Protein 3BQ3 (pdb70)

Solvent-accessible surface area: 14308 Å² total

InterPro domains:
  IPR005176 Potentiating neddylation domain [PF03556] (145-263)
  IPR005176 Potentiating neddylation domain [PS51229] (70-266)
  IPR009060 UBA-like superfamily [SSF46934] (12-53)
  IPR014764 Defective-in-cullin neddylation protein [PTHR12281] (37-269)
  IPR042460 DCN1-like, PONY binding domain [G3DSA:1.10.238.200] (179-269)
  IPR054109 UBA-like domain [PF22566] (12-56)

Foldseek 3Di:
DLLVVLLVVLCQVPVDASVVSVVLCVVVVNDSVNSVVVVVVQVPDVHDDDPFDPLQLVLQVVLADSSFQALRSLQVLVVLLPDHCLDLLNLVVCVLLPDQERGDTRHSCSRRVSCVCVHRHSVVNVVSVVSVVCQLPPVVSVLVSLLSVQSHQADDPDQWHFPVVLLSVCVNSADCSGDQYDVVVNVLVNVLCVVVVPTTGGSLRSNVSVVCSQQVDLVSLQVPPDLPDPDDPVVSVSSVVSVVVD

B-factor: mean 34.15, std 11.73, range [15.72, 67.4]

Secondary structure (DSSP, 8-state):
-HHHHHHHHHHHHH---HHHHHHHHHTTTT-HHHHHHHHHHHH-------SS-HHHHHHHHHH-BTTB--HHHHHHHHHHHT--TT-HHHHHHHHHTT-S-TTSPPPHHHHHHHH-----SS---HHHHHHHHHHHH-HHHHHHHHHHHHHHH--TT-SEEEHHHHHHHHHHHTSTTSS---HHHHHHHHHHHHHHT--EEEHHHH--HHHHHH--SHHHHHHH--TTSS--HHHHHHHHHHHHT-

GO terms:
  GO:0045116 protein neddylation (P, IDA)
  GO:0031624 ubiquitin conjugating enzyme binding (F, IDA)
  GO:0032182 ubiquitin-like protein binding (F, IDA)
  GO:0045116 protein neddylation (P, IGI)
  GO:0097602 cullin family protein binding (F, IMP)
  GO:0030674 protein-macromolecule adaptor activity (F, IMP)
  GO:0045116 protein neddylation (P, IMP)
  GO:0005515 protein binding (F, IPI)

Sequence (246 aa):
SPEQEAIESFTSLTKCDPKVSRKYLQRNHWNINYALNDYYDKEIGVAHPPVYPKELTQVFEHYINNNLFDIDSLVKFIEELGYNLEDLATLCLAHLLGYKKLEEPLKREDFLSTWFQGCSTISDQECIKTLDVKLHEDLQYFTQIYNYAFNLILDPNRKDIDTDEGIQYWKLFFQPEYPVREPDLLEAWFRFLRDEGKTTISKDTWRLLLFFKRYPTIQKIISDYDETAAWPFIIDEFYECCLQDQQ

Nearest PDB structures (foldseek):
  3bq3-assembly1_A-2  TM=1.004E+00  e=1.407E-38  Saccharomyces cerevisiae
  5ufi-assembly3_C  TM=8.201E-01  e=2.811E-10  Homo sapiens
  6xop-assembly1_A  TM=8.217E-01  e=5.360E-09  Tequatrovirus T4
  6p5w-assembly1_A  TM=8.171E-01  e=3.891E-08  Tequatrovirus T4
  6xon-assembly1_A  TM=6.870E-01  e=5.360E-09  Tequatrovirus T4

Radius of gyration: 24.2 Å; Cα contacts (8 Å, |Δi|>4): 231; chains: 1; bounding box: 79×42×39 Å

Structure (mmCIF, N/CA/C/O backbone):
data_3BQ3
#
_entry.id   3BQ3
#
_cell.length_a   106.863
_cell.length_b   51.453
_cell.length_c   70.852
_cell.angle_alpha   90.00
_cell.angle_beta   129.82
_cell.angle_gamma   90.00
#
_symmetry.space_group_name_H-M   'C 1 2 1'
#
loop_
_entity.id
_entity.type
_entity.pdbx_description
1 polymer 'Defective in cullin neddylation protein 1'
2 non-polymer GLYCEROL
3 water water
#
loop_
_atom_site.group_PDB
_atom_site.id
_atom_site.type_symbol
_atom_site.label_atom_id
_atom_site.label_alt_id
_atom_site.label_comp_id
_atom_site.label_asym_id
_atom_site.label_entity_id
_atom_site.label_seq_id
_atom_site.pdbx_PDB_ins_code
_atom_site.Cartn_x
_atom_site.Cartn_y
_atom_site.Cartn_z
_atom_site.occupancy
_atom_site.B_iso_or_equiv
_atom_site.auth_seq_id
_atom_site.auth_comp_id
_atom_site.auth_asym_id
_atom_site.auth_atom_id
_atom_site.pdbx_PDB_model_num
ATOM 1 N N . SER A 1 13 ? 74.799 -29.720 18.813 1.00 40.84 12 SER A N 1
ATOM 2 C CA . SER A 1 13 ? 76.021 -29.340 17.992 1.00 39.77 12 SER A CA 1
ATOM 3 C C . SER A 1 13 ? 76.792 -28.193 18.683 1.00 38.00 12 SER A C 1
ATOM 4 O O . SER A 1 13 ? 76.194 -27.136 18.965 1.00 37.64 12 SER A O 1
ATOM 7 N N . PRO A 1 14 ? 78.095 -28.420 18.969 1.00 35.43 13 PRO A N 1
ATOM 8 C CA . PRO A 1 14 ? 78.966 -27.510 19.733 1.00 33.99 13 PRO A CA 1
ATOM 9 C C . PRO A 1 14 ? 79.045 -26.111 19.085 1.00 32.31 13 PRO A C 1
ATOM 10 O O . PRO A 1 14 ? 78.990 -25.113 19.782 1.00 29.22 13 PRO A O 1
ATOM 14 N N . GLU A 1 15 ? 79.150 -26.040 17.751 1.00 30.67 14 GLU A N 1
ATOM 15 C CA . GLU A 1 15 ? 79.205 -24.730 17.116 1.00 29.74 14 GLU A CA 1
ATOM 16 C C . GLU A 1 15 ? 77.886 -23.966 17.230 1.00 30.05 14 GLU A C 1
ATOM 17 O O . GLU A 1 15 ? 77.888 -22.766 17.436 1.00 29.73 14 GLU A O 1
ATOM 23 N N . GLN A 1 16 ? 76.760 -24.665 17.145 1.00 29.58 15 GLN A N 1
ATOM 24 C CA . GLN A 1 16 ? 75.440 -24.059 17.261 1.00 30.93 15 GLN A CA 1
ATOM 25 C C . GLN A 1 16 ? 75.232 -23.510 18.685 1.00 30.17 15 GLN A C 1
ATOM 26 O O . GLN A 1 16 ? 74.738 -22.379 18.883 1.00 28.94 15 GLN A O 1
ATOM 32 N N . GLU A 1 17 ? 75.641 -24.324 19.658 1.00 29.30 16 GLU A N 1
ATOM 33 C CA . GLU A 1 17 ? 75.616 -23.952 21.072 1.00 30.74 16 GLU A CA 1
ATOM 34 C C . GLU A 1 17 ? 76.436 -22.658 21.363 1.00 28.93 16 GLU A C 1
ATOM 35 O O . GLU A 1 17 ? 75.974 -21.765 22.100 1.00 29.57 16 GLU A O 1
ATOM 41 N N . ALA A 1 18 ? 77.620 -22.577 20.742 1.00 25.81 17 ALA A N 1
ATOM 42 C CA . ALA A 1 18 ? 78.500 -21.422 20.868 1.00 25.07 17 ALA A CA 1
ATOM 43 C C . ALA A 1 18 ? 77.875 -20.169 20.307 1.00 23.88 17 ALA A C 1
ATOM 44 O O . ALA A 1 18 ? 77.895 -19.106 20.946 1.00 23.41 17 ALA A O 1
ATOM 46 N N . ILE A 1 19 ? 77.264 -20.260 19.130 1.00 24.14 18 ILE A N 1
ATOM 47 C CA . ILE A 1 19 ? 76.542 -19.099 18.606 1.00 26.62 18 ILE A CA 1
ATOM 48 C C . ILE A 1 19 ? 75.454 -18.634 19.555 1.00 27.30 18 ILE A C 1
ATOM 49 O O . ILE A 1 19 ? 75.303 -17.427 19.794 1.00 27.84 18 ILE A O 1
ATOM 54 N N . GLU A 1 20 ? 74.659 -19.577 20.042 1.00 28.76 19 GLU A N 1
ATOM 55 C CA . GLU A 1 20 ? 73.532 -19.226 20.928 1.00 30.96 19 GLU A CA 1
ATOM 56 C C . GLU A 1 20 ? 73.989 -18.571 22.233 1.00 30.21 19 GLU A C 1
ATOM 57 O O . GLU A 1 20 ? 73.420 -17.575 22.649 1.00 30.72 19 GLU A O 1
ATOM 63 N N . SER A 1 21 ? 75.050 -19.096 22.832 1.00 29.81 20 SER A N 1
ATOM 64 C CA . SER A 1 21 ? 75.635 -18.505 24.037 1.00 29.61 20 SER A CA 1
ATOM 65 C C . SER A 1 21 ? 76.138 -17.131 23.783 1.00 28.76 20 SER A C 1
ATOM 66 O O . SER A 1 21 ? 75.911 -16.216 24.579 1.00 28.44 20 SER A O 1
ATOM 69 N N . PHE A 1 22 ? 76.849 -16.960 22.675 1.00 25.56 21 PHE A N 1
ATOM 70 C CA . PHE A 1 22 ? 77.435 -15.676 22.403 1.00 25.79 21 PHE A CA 1
ATOM 71 C C . PHE A 1 22 ? 76.320 -14.637 22.250 1.00 26.11 21 PHE A C 1
ATOM 72 O O . PHE A 1 22 ? 76.435 -13.547 22.754 1.00 26.16 21 PHE A O 1
ATOM 80 N N . THR A 1 23 ? 75.300 -14.986 21.482 1.00 27.16 22 THR A N 1
ATOM 81 C CA . THR A 1 23 ? 74.143 -14.147 21.240 1.00 29.06 22 THR A CA 1
ATOM 82 C C . THR A 1 23 ? 73.442 -13.755 22.548 1.00 30.32 22 THR A C 1
ATOM 83 O O . THR A 1 23 ? 73.057 -12.600 22.708 1.00 29.43 22 THR A O 1
ATOM 87 N N . SER A 1 24 ? 73.303 -14.702 23.466 1.00 31.68 23 SER A N 1
ATOM 88 C CA . SER A 1 24 ? 72.713 -14.433 24.818 1.00 33.58 23 SER A CA 1
ATOM 89 C C . SER A 1 24 ? 73.525 -13.500 25.690 1.00 33.70 23 SER A C 1
ATOM 90 O O . SER A 1 24 ? 72.988 -12.596 26.330 1.00 35.69 23 SER A O 1
ATOM 93 N N . LEU A 1 25 ? 74.822 -13.755 25.761 1.00 33.17 24 LEU A N 1
ATOM 94 C CA . LEU A 1 25 ? 75.691 -12.967 26.581 1.00 31.95 24 LEU A CA 1
ATOM 95 C C . LEU A 1 25 ? 75.808 -11.539 26.050 1.00 32.37 24 LEU A C 1
ATOM 96 O O . LEU A 1 25 ? 75.781 -10.599 26.836 1.00 31.97 24 LEU A O 1
ATOM 101 N N . THR A 1 26 ? 75.917 -11.343 24.740 1.00 30.29 25 THR A N 1
ATOM 102 C CA . THR A 1 26 ? 76.184 -9.990 24.239 1.00 31.20 25 THR A CA 1
ATOM 103 C C . THR A 1 26 ? 74.936 -9.208 23.791 1.00 32.24 25 THR A C 1
ATOM 104 O O . THR A 1 26 ? 75.004 -8.001 23.544 1.00 32.26 25 THR A O 1
ATOM 108 N N . LYS A 1 27 ? 73.836 -9.920 23.629 1.00 34.36 26 LYS A N 1
ATOM 109 C CA . LYS A 1 27 ? 72.650 -9.382 22.943 1.00 37.87 26 LYS A CA 1
ATOM 110 C C . LYS A 1 27 ? 72.926 -8.853 21.526 1.00 37.74 26 LYS A C 1
ATOM 111 O O . LYS A 1 27 ? 72.323 -7.864 21.084 1.00 39.78 26 LYS A O 1
ATOM 117 N N . CYS A 1 28 ? 73.818 -9.514 20.794 1.00 36.08 27 CYS A N 1
ATOM 118 C CA . CYS A 1 28 ? 74.163 -9.058 19.450 1.00 35.39 27 CYS A CA 1
ATOM 119 C C . CYS A 1 28 ? 73.321 -9.836 18.437 1.00 33.30 27 CYS A C 1
ATOM 120 O O . CYS A 1 28 ? 72.710 -10.847 18.775 1.00 35.44 27 CYS A O 1
ATOM 123 N N . ASP A 1 29 ? 73.321 -9.377 17.194 1.00 32.30 28 ASP A N 1
ATOM 124 C CA . ASP A 1 29 ? 72.689 -10.092 16.084 1.00 30.22 28 ASP A CA 1
ATOM 125 C C . ASP A 1 29 ? 73.435 -11.436 15.924 1.00 29.44 28 ASP A C 1
ATOM 126 O O . ASP A 1 29 ? 74.644 -11.479 16.064 1.00 28.15 28 ASP A O 1
ATOM 131 N N . PRO A 1 30 ? 72.717 -12.541 15.675 1.00 28.16 29 PRO A N 1
ATOM 132 C CA . PRO A 1 30 ? 73.331 -13.851 15.425 1.00 28.28 29 PRO A CA 1
ATOM 133 C C . PRO A 1 30 ? 74.364 -13.878 14.288 1.00 27.11 29 PRO A C 1
ATOM 134 O O . PRO A 1 30 ? 75.309 -14.689 14.323 1.00 25.78 29 PRO A O 1
ATOM 138 N N . LYS A 1 31 ? 74.207 -12.993 13.290 1.00 25.64 30 LYS A N 1
ATOM 139 C CA . LYS A 1 31 ? 75.184 -12.935 12.199 1.00 26.16 30 LYS A CA 1
ATOM 140 C C . LYS A 1 31 ? 76.455 -12.401 12.779 1.00 22.86 30 LYS A C 1
ATOM 141 O O . LYS A 1 31 ? 77.543 -12.879 12.457 1.00 23.43 30 LYS A O 1
ATOM 147 N N . VAL A 1 32 ? 76.340 -11.431 13.696 1.00 21.03 31 VAL A N 1
ATOM 148 C CA . VAL A 1 32 ? 77.522 -10.926 14.324 1.00 21.31 31 VAL A CA 1
ATOM 149 C C . VAL A 1 32 ? 78.143 -11.991 15.219 1.00 21.15 31 VAL A C 1
ATOM 150 O O . VAL A 1 32 ? 79.357 -12.063 15.319 1.00 21.98 31 VAL A O 1
ATOM 154 N N . SER A 1 33 ? 77.323 -12.780 15.933 1.00 21.77 32 SER A N 1
ATOM 155 C CA . SER A 1 33 ? 77.880 -13.920 16.696 1.00 20.42 32 SER A CA 1
ATOM 156 C C . SER A 1 33 ? 78.721 -14.872 15.838 1.00 18.96 32 SER A C 1
ATOM 157 O O . SER A 1 33 ? 79.829 -15.238 16.242 1.00 17.79 32 SER A O 1
ATOM 160 N N . ARG A 1 34 ? 78.235 -15.233 14.642 1.00 16.96 33 ARG A N 1
ATOM 161 C CA . ARG A 1 34 ? 79.024 -16.119 13.747 1.00 18.61 33 ARG A CA 1
ATOM 162 C C . ARG A 1 34 ? 80.301 -15.472 13.307 1.00 15.72 33 ARG A C 1
ATOM 163 O O . ARG A 1 34 ? 81.343 -16.142 13.238 1.00 16.01 33 ARG A O 1
ATOM 171 N N . LYS A 1 35 ? 80.284 -14.160 12.999 1.00 17.58 34 LYS A N 1
ATOM 172 C CA . LYS A 1 35 ? 81.532 -13.484 12.624 1.00 17.28 34 LYS A CA 1
ATOM 173 C C . LYS A 1 35 ? 82.578 -13.436 13.687 1.00 18.35 34 LYS A C 1
ATOM 174 O O . LYS A 1 35 ? 83.750 -13.684 13.426 1.00 19.09 34 LYS A O 1
ATOM 180 N N . TYR A 1 36 ? 82.196 -13.094 14.933 1.00 18.68 35 TYR A N 1
ATOM 181 C CA . TYR A 1 36 ? 83.211 -13.138 15.988 1.00 17.88 35 TYR A CA 1
ATOM 182 C C . TYR A 1 36 ? 83.734 -14.549 16.273 1.00 18.21 35 TYR A C 1
ATOM 183 O O . TYR A 1 36 ? 84.913 -14.724 16.582 1.00 18.01 35 TYR A O 1
ATOM 192 N N . LEU A 1 37 ? 82.873 -15.547 16.186 1.00 17.02 36 LEU A N 1
ATOM 193 C CA . LEU A 1 37 ? 83.327 -16.911 16.402 1.00 18.31 36 LEU A CA 1
ATOM 194 C C . LEU A 1 37 ? 84.260 -17.325 15.268 1.00 17.81 36 LEU A C 1
ATOM 195 O O . LEU A 1 37 ? 85.356 -17.885 15.506 1.00 17.92 36 LEU A O 1
ATOM 200 N N . GLN A 1 38 ? 83.894 -17.008 14.017 1.00 18.21 37 GLN A N 1
ATOM 201 C CA . GLN A 1 38 ? 84.786 -17.388 12.922 1.00 17.63 37 GLN A CA 1
ATOM 202 C C . GLN A 1 38 ? 86.193 -16.763 13.018 1.00 18.54 37 GLN A C 1
ATOM 203 O O . GLN A 1 38 ? 87.161 -17.407 12.675 1.00 17.01 37 GLN A O 1
ATOM 209 N N . ARG A 1 39 ? 86.278 -15.505 13.450 1.00 18.34 38 ARG A N 1
ATOM 210 C CA . ARG A 1 39 ? 87.529 -14.815 13.654 1.00 20.60 38 ARG A CA 1
ATOM 211 C C . ARG A 1 39 ? 88.381 -15.320 14.812 1.00 20.95 38 ARG A C 1
ATOM 212 O O . ARG A 1 39 ? 89.526 -14.882 14.972 1.00 23.02 38 ARG A O 1
ATOM 220 N N . ASN A 1 40 ? 87.850 -16.251 15.589 1.00 20.69 39 ASN A N 1
ATOM 221 C CA . ASN A 1 40 ? 88.503 -16.698 16.850 1.00 19.39 39 ASN A CA 1
ATOM 222 C C . ASN A 1 40 ? 88.432 -18.203 16.970 1.00 20.22 39 ASN A C 1
ATOM 223 O O . ASN A 1 40 ? 88.278 -18.742 18.054 1.00 20.13 39 ASN A O 1
ATOM 228 N N . HIS A 1 41 ? 88.508 -18.883 15.805 1.00 20.17 40 HIS A N 1
ATOM 229 C CA . HIS A 1 41 ? 88.461 -20.325 15.702 1.00 22.05 40 HIS A CA 1
ATOM 230 C C . HIS A 1 41 ? 87.375 -20.979 16.498 1.00 19.74 40 HIS A C 1
ATOM 231 O O . HIS A 1 41 ? 87.525 -22.104 16.970 1.00 20.33 40 HIS A O 1
ATOM 238 N N . TRP A 1 42 ? 86.217 -20.305 16.561 1.00 19.06 41 TRP A N 1
ATOM 239 C CA . TRP A 1 42 ? 84.988 -20.876 17.141 1.00 20.61 41 TRP A CA 1
ATOM 240 C C . TRP A 1 42 ? 85.118 -21.150 18.627 1.00 21.41 41 TRP A C 1
ATOM 241 O O . TRP A 1 42 ? 84.428 -22.004 19.164 1.00 22.07 41 TRP A O 1
ATOM 252 N N . ASN A 1 43 ? 86.002 -20.415 19.264 1.00 22.04 42 ASN A N 1
ATOM 253 C CA . ASN A 1 43 ? 86.231 -20.510 20.721 1.00 22.21 42 ASN A CA 1
ATOM 254 C C . ASN A 1 43 ? 85.550 -19.249 21.298 1.00 21.94 42 ASN A C 1
ATOM 255 O O . ASN A 1 43 ? 85.952 -18.098 20.999 1.00 19.36 42 ASN A O 1
ATOM 260 N N . ILE A 1 44 ? 84.491 -19.478 22.079 1.00 22.60 43 ILE A N 1
ATOM 261 C CA . ILE A 1 44 ? 83.651 -18.446 22.610 1.00 23.88 43 ILE A CA 1
ATOM 262 C C . ILE A 1 44 ? 84.420 -17.516 23.530 1.00 23.87 43 ILE A C 1
ATOM 263 O O . ILE A 1 44 ? 84.215 -16.294 23.515 1.00 22.43 43 ILE A O 1
ATOM 268 N N . ASN A 1 45 ? 85.381 -18.061 24.260 1.00 24.23 44 ASN A N 1
ATOM 269 C CA . ASN A 1 45 ? 86.229 -17.201 25.081 1.00 25.14 44 ASN A CA 1
ATOM 270 C C . ASN A 1 45 ? 86.983 -16.162 24.353 1.00 24.27 44 ASN A C 1
ATOM 271 O O . ASN A 1 45 ? 86.933 -15.005 24.705 1.00 24.50 44 ASN A O 1
ATOM 276 N N . TYR A 1 46 ? 87.743 -16.572 23.354 1.00 23.44 45 TYR A N 1
ATOM 277 C CA . TYR A 1 46 ? 88.407 -15.603 22.548 1.00 22.33 45 TYR A CA 1
ATOM 278 C C . TYR A 1 46 ? 87.433 -14.698 21.800 1.00 22.04 45 TYR A C 1
ATOM 279 O O . TYR A 1 46 ? 87.765 -13.549 21.604 1.00 23.87 45 TYR A O 1
ATOM 288 N N . ALA A 1 47 ? 86.310 -15.217 21.274 1.00 21.33 46 ALA A N 1
ATOM 289 C CA . ALA A 1 47 ? 85.285 -14.378 20.605 1.00 21.88 46 ALA A CA 1
ATOM 290 C C . ALA A 1 47 ? 84.743 -13.254 21.497 1.00 21.83 46 ALA A C 1
ATOM 291 O O . ALA A 1 47 ? 84.697 -12.080 21.117 1.00 21.04 46 ALA A O 1
ATOM 293 N N . LEU A 1 48 ? 84.316 -13.589 22.729 1.00 23.29 47 LEU A N 1
ATOM 294 C CA . LEU A 1 48 ? 83.912 -12.507 23.685 1.00 24.49 47 LEU A CA 1
ATOM 295 C C . LEU A 1 48 ? 84.992 -11.487 23.919 1.00 25.89 47 LEU A C 1
ATOM 296 O O . LEU A 1 48 ? 84.745 -10.278 23.934 1.00 26.01 47 LEU A O 1
ATOM 301 N N . ASN A 1 49 ? 86.208 -11.960 24.126 1.00 26.61 48 ASN A N 1
ATOM 302 C CA . ASN A 1 49 ? 87.303 -11.083 24.364 1.00 28.81 48 ASN A CA 1
ATOM 303 C C . ASN A 1 49 ? 87.537 -10.143 23.176 1.00 29.83 48 ASN A C 1
ATOM 304 O O . ASN A 1 49 ? 87.771 -8.968 23.381 1.00 30.46 48 ASN A O 1
ATOM 309 N N . ASP A 1 50 ? 87.553 -10.689 21.942 1.00 29.01 49 ASP A N 1
ATOM 310 C CA . ASP A 1 50 ? 87.633 -9.897 20.682 1.00 28.73 49 ASP A CA 1
ATOM 311 C C . ASP A 1 50 ? 86.516 -8.854 20.655 1.00 28.24 49 ASP A C 1
ATOM 312 O O . ASP A 1 50 ? 86.750 -7.692 20.357 1.00 27.65 49 ASP A O 1
ATOM 317 N N . TYR A 1 51 ? 85.292 -9.299 20.925 1.00 26.47 50 TYR A N 1
ATOM 318 C CA . TYR A 1 51 ? 84.116 -8.468 20.814 1.00 28.35 50 TYR A CA 1
ATOM 319 C C . TYR A 1 51 ? 84.138 -7.265 21.784 1.00 29.03 50 TYR A C 1
ATOM 320 O O . TYR A 1 51 ? 83.807 -6.136 21.414 1.00 26.98 50 TYR A O 1
ATOM 329 N N . TYR A 1 52 ? 84.557 -7.506 23.018 1.00 30.89 51 TYR A N 1
ATOM 330 C CA . TYR A 1 52 ? 84.602 -6.441 24.061 1.00 33.37 51 TYR A CA 1
ATOM 331 C C . TYR A 1 52 ? 85.711 -5.456 23.928 1.00 36.97 51 TYR A C 1
ATOM 332 O O . TYR A 1 52 ? 85.522 -4.256 24.127 1.00 36.71 51 TYR A O 1
ATOM 341 N N . ASP A 1 53 ? 86.886 -5.973 23.657 1.00 41.12 52 ASP A N 1
ATOM 342 C CA . ASP A 1 53 ? 87.956 -5.176 23.168 1.00 46.52 52 ASP A CA 1
ATOM 343 C C . ASP A 1 53 ? 87.444 -4.172 22.135 1.00 49.19 52 ASP A C 1
ATOM 344 O O . ASP A 1 53 ? 87.817 -2.996 22.187 1.00 50.22 52 ASP A O 1
ATOM 349 N N . LYS A 1 54 ? 86.597 -4.628 21.200 1.00 51.82 53 LYS A N 1
ATOM 350 C CA . LYS A 1 54 ? 86.025 -3.760 20.143 1.00 53.49 53 LYS A CA 1
ATOM 351 C C . LYS A 1 54 ? 85.026 -2.719 20.672 1.00 54.71 53 LYS A C 1
ATOM 352 O O . LYS A 1 54 ? 85.080 -1.548 20.259 1.00 54.22 53 LYS A O 1
ATOM 358 N N . GLU A 1 55 ? 84.130 -3.139 21.578 1.00 55.96 54 GLU A N 1
ATOM 359 C CA . GLU A 1 55 ? 83.137 -2.238 22.204 1.00 57.97 54 GLU A CA 1
ATOM 360 C C . GLU A 1 55 ? 83.743 -1.040 22.919 1.00 58.93 54 GLU A C 1
ATOM 361 O O . GLU A 1 55 ? 83.251 0.075 22.747 1.00 58.77 54 GLU A O 1
ATOM 367 N N . ILE A 1 56 ? 84.788 -1.284 23.720 1.00 60.30 55 ILE A N 1
ATOM 368 C CA . ILE A 1 56 ? 85.546 -0.222 24.403 1.00 61.72 55 ILE A CA 1
ATOM 369 C C . ILE A 1 56 ? 86.177 0.755 23.388 1.00 62.36 55 ILE A C 1
ATOM 370 O O . ILE A 1 56 ? 86.985 0.369 22.520 1.00 62.35 55 ILE A O 1
ATOM 375 N N . GLY A 1 57 ? 85.787 2.024 23.534 1.00 63.08 56 GLY A N 1
ATOM 376 C CA . GLY A 1 57 ? 85.897 3.044 22.490 1.00 63.49 56 GLY A CA 1
ATOM 377 C C . GLY A 1 57 ? 84.535 3.703 22.285 1.00 63.77 56 GLY A C 1
ATOM 378 O O . GLY A 1 57 ? 83.617 3.558 23.109 1.00 63.77 56 GLY A O 1
ATOM 379 N N . VAL A 1 66 ? 91.582 1.929 17.968 1.00 64.81 65 VAL A N 1
ATOM 380 C CA . VAL A 1 66 ? 91.440 1.909 16.502 1.00 64.51 65 VAL A CA 1
ATOM 381 C C . VAL A 1 66 ? 90.277 0.999 16.038 1.00 63.83 65 VAL A C 1
ATOM 382 O O . VAL A 1 66 ? 90.383 0.269 15.031 1.00 64.43 65 VAL A O 1
ATOM 386 N N . ALA A 1 67 ? 89.158 1.066 16.771 1.00 62.15 66 ALA A N 1
ATOM 387 C CA . ALA A 1 67 ? 87.906 0.437 16.330 1.00 59.88 66 ALA A CA 1
ATOM 388 C C . ALA A 1 67 ? 87.230 1.298 15.243 1.00 57.69 66 ALA A C 1
ATOM 389 O O . ALA A 1 67 ? 87.832 2.249 14.708 1.00 57.71 66 ALA A O 1
ATOM 391 N N . HIS A 1 68 ? 85.982 0.961 14.929 1.00 54.60 67 HIS A N 1
ATOM 392 C CA . HIS A 1 68 ? 85.231 1.654 13.886 1.00 50.79 67 HIS A CA 1
ATOM 393 C C . HIS A 1 68 ? 83.951 2.183 14.470 1.00 47.58 67 HIS A C 1
ATOM 394 O O . HIS A 1 68 ? 83.484 1.665 15.489 1.00 47.27 67 HIS A O 1
ATOM 401 N N . PRO A 1 69 ? 83.374 3.226 13.846 1.00 44.26 68 PRO A N 1
ATOM 402 C CA . PRO A 1 69 ? 82.092 3.686 14.353 1.00 41.45 68 PRO A CA 1
ATOM 403 C C . PRO A 1 69 ? 81.100 2.508 14.268 1.00 38.66 68 PRO A C 1
ATOM 404 O O . PRO A 1 69 ? 81.273 1.618 13.393 1.00 37.29 68 PRO A O 1
ATOM 408 N N . PRO A 1 70 ? 80.132 2.446 15.212 1.00 36.77 69 PRO A N 1
ATOM 409 C CA . PRO A 1 70 ? 79.144 1.364 15.073 1.00 34.85 69 PRO A CA 1
ATOM 410 C C . PRO A 1 70 ? 78.306 1.633 13.822 1.00 32.78 69 PRO A C 1
ATOM 411 O O . PRO A 1 70 ? 78.195 2.802 13.402 1.00 31.28 69 PRO A O 1
ATOM 415 N N . VAL A 1 71 ? 77.679 0.588 13.274 1.00 29.68 70 VAL A N 1
ATOM 416 C CA . VAL A 1 71 ? 76.821 0.801 12.140 1.00 28.34 70 VAL A CA 1
ATOM 417 C C . VAL A 1 71 ? 75.721 1.782 12.545 1.00 27.55 70 VAL A C 1
ATOM 418 O O . VAL A 1 71 ? 75.436 2.775 11.849 1.00 26.32 70 VAL A O 1
ATOM 422 N N . TYR A 1 72 ? 75.118 1.499 13.701 1.00 28.65 71 TYR A N 1
ATOM 423 C CA . TYR A 1 72 ? 73.953 2.223 14.174 1.00 28.69 71 TYR A CA 1
ATOM 424 C C . TYR A 1 72 ? 74.343 3.022 15.404 1.00 30.95 71 TYR A C 1
ATOM 425 O O . TYR A 1 72 ? 75.083 2.514 16.252 1.00 28.23 71 TYR A O 1
ATOM 434 N N . PRO A 1 73 ? 73.819 4.246 15.525 1.00 32.05 72 PRO A N 1
ATOM 435 C CA . PRO A 1 73 ? 74.047 5.049 16.721 1.00 34.21 72 PRO A CA 1
ATOM 436 C C . PRO A 1 73 ? 73.711 4.243 17.994 1.00 36.22 72 PRO A C 1
ATOM 437 O O . PRO A 1 73 ? 72.773 3.434 18.011 1.00 35.75 72 PRO A O 1
ATOM 441 N N . LYS A 1 74 ? 74.459 4.492 19.060 1.00 37.72 73 LYS A N 1
ATOM 442 C CA . LYS A 1 74 ? 74.233 3.817 20.344 1.00 38.75 73 LYS A CA 1
ATOM 443 C C . LYS A 1 74 ? 72.831 4.038 20.912 1.00 37.76 73 LYS A C 1
ATOM 444 O O . LYS A 1 74 ? 72.265 3.139 21.511 1.00 37.60 73 LYS A O 1
ATOM 450 N N . GLU A 1 75 ? 72.292 5.230 20.717 1.00 37.27 74 GLU A N 1
ATOM 451 C CA . GLU A 1 75 ? 70.928 5.560 21.173 1.00 38.21 74 GLU A CA 1
ATOM 452 C C . GLU A 1 75 ? 69.904 4.589 20.615 1.00 37.01 74 GLU A C 1
ATOM 453 O O . GLU A 1 75 ? 69.127 4.034 21.364 1.00 37.26 74 GLU A O 1
ATOM 459 N N . LEU A 1 76 ? 69.959 4.342 19.301 1.00 35.37 75 LEU A N 1
ATOM 460 C CA . LEU A 1 76 ? 69.098 3.394 18.643 1.00 32.68 75 LEU A CA 1
ATOM 461 C C . LEU A 1 76 ? 69.236 1.949 19.101 1.00 33.47 75 LEU A C 1
ATOM 462 O O . LEU A 1 76 ? 68.215 1.310 19.347 1.00 31.71 75 LEU A O 1
ATOM 467 N N . THR A 1 77 ? 70.447 1.385 19.207 1.00 34.10 76 THR A N 1
ATOM 468 C CA . THR A 1 77 ? 70.491 -0.025 19.626 1.00 34.97 76 THR A CA 1
ATOM 469 C C . THR A 1 77 ? 70.018 -0.180 21.060 1.00 36.30 76 THR A C 1
ATOM 470 O O . THR A 1 77 ? 69.500 -1.225 21.430 1.00 35.93 76 THR A O 1
ATOM 474 N N . GLN A 1 78 ? 70.172 0.879 21.843 1.00 37.79 77 GLN A N 1
ATOM 475 C CA . GLN A 1 78 ? 69.710 0.880 23.210 1.00 40.63 77 GLN A CA 1
ATOM 476 C C . GLN A 1 78 ? 68.197 0.788 23.299 1.00 41.11 77 GLN A C 1
ATOM 477 O O . GLN A 1 78 ? 67.666 0.103 24.190 1.00 41.89 77 GLN A O 1
ATOM 483 N N . VAL A 1 79 ? 67.500 1.467 22.388 1.00 40.36 78 VAL A N 1
ATOM 484 C CA . VAL A 1 79 ? 66.034 1.391 22.395 1.00 39.30 78 VAL A CA 1
ATOM 485 C C . VAL A 1 79 ? 65.622 -0.051 22.208 1.00 39.33 78 VAL A C 1
ATOM 486 O O . VAL A 1 79 ? 64.814 -0.575 22.990 1.00 39.36 78 VAL A O 1
ATOM 490 N N . PHE A 1 80 ? 66.189 -0.703 21.189 1.00 39.37 79 PHE A N 1
ATOM 491 C CA . PHE A 1 80 ? 65.770 -2.045 20.810 1.00 41.28 79 PHE A CA 1
ATOM 492 C C . PHE A 1 80 ? 65.958 -2.980 21.999 1.00 42.56 79 PHE A C 1
ATOM 493 O O . PHE A 1 80 ? 65.021 -3.670 22.437 1.00 42.99 79 PHE A O 1
ATOM 501 N N . GLU A 1 81 ? 67.182 -2.979 22.513 1.00 44.08 80 GLU A N 1
ATOM 502 C CA . GLU A 1 81 ? 67.591 -3.830 23.618 1.00 45.79 80 GLU A CA 1
ATOM 503 C C . GLU A 1 81 ? 66.758 -3.580 24.889 1.00 46.16 80 GLU A C 1
ATOM 504 O O . GLU A 1 81 ? 66.477 -4.522 25.635 1.00 46.88 80 GLU A O 1
ATOM 510 N N . HIS A 1 82 ? 66.346 -2.331 25.117 1.00 46.77 81 HIS A N 1
ATOM 511 C CA . HIS A 1 82 ? 65.463 -2.003 26.253 1.00 47.80 81 HIS A CA 1
ATOM 512 C C . HIS A 1 82 ? 64.133 -2.777 26.251 1.00 48.14 81 HIS A C 1
ATOM 513 O O . HIS A 1 82 ? 63.629 -3.104 27.321 1.00 48.31 81 HIS A O 1
ATOM 520 N N . TYR A 1 83 ? 63.604 -3.104 25.058 1.00 48.11 82 TYR A N 1
ATOM 521 C CA . TYR A 1 83 ? 62.250 -3.705 24.903 1.00 47.77 82 TYR A CA 1
ATOM 522 C C . TYR A 1 83 ? 62.278 -5.182 24.593 1.00 48.20 82 TYR A C 1
ATOM 523 O O . TYR A 1 83 ? 61.264 -5.843 24.658 1.00 47.78 82 TYR A O 1
ATOM 532 N N . ILE A 1 84 ? 63.443 -5.694 24.248 1.00 49.58 83 ILE A N 1
ATOM 533 C CA . ILE A 1 84 ? 63.599 -7.099 23.934 1.00 52.10 83 ILE A CA 1
ATOM 534 C C . ILE A 1 84 ? 63.231 -7.997 25.147 1.00 53.50 83 ILE A C 1
ATOM 535 O O . ILE A 1 84 ? 63.528 -7.670 26.302 1.00 53.64 83 ILE A O 1
ATOM 540 N N . ASN A 1 85 ? 62.524 -9.089 24.883 1.00 55.27 84 ASN A N 1
ATOM 541 C CA . ASN A 1 85 ? 62.181 -10.038 25.932 1.00 57.33 84 ASN A CA 1
ATOM 542 C C . ASN A 1 85 ? 62.815 -11.383 25.637 1.00 58.14 84 ASN A C 1
ATOM 543 O O . ASN A 1 85 ? 62.402 -12.066 24.676 1.00 58.86 84 ASN A O 1
ATOM 548 N N . ASN A 1 86 ? 63.802 -11.764 26.459 1.00 59.01 85 ASN A N 1
ATOM 549 C CA . ASN A 1 86 ? 64.436 -13.085 26.353 1.00 59.28 85 ASN A CA 1
ATOM 550 C C . ASN A 1 86 ? 65.125 -13.258 24.989 1.00 58.96 85 ASN A C 1
ATOM 551 O O . ASN A 1 86 ? 64.997 -14.317 24.353 1.00 58.83 85 ASN A O 1
ATOM 556 N N . ASN A 1 87 ? 65.834 -12.225 24.518 1.00 58.46 86 ASN A N 1
ATOM 557 C CA . ASN A 1 87 ? 66.480 -12.313 23.197 1.00 58.51 86 ASN A CA 1
ATOM 558 C C . ASN A 1 87 ? 65.539 -12.030 22.000 1.00 58.09 86 ASN A C 1
ATOM 559 O O . ASN A 1 87 ? 65.972 -12.081 20.827 1.00 58.60 86 ASN A O 1
ATOM 564 N N . LEU A 1 88 ? 64.260 -11.752 22.279 1.00 56.91 87 LEU A N 1
ATOM 565 C CA . LEU A 1 88 ? 63.242 -11.600 21.215 1.00 55.41 87 LEU A CA 1
ATOM 566 C C . LEU A 1 88 ? 62.547 -10.256 21.262 1.00 54.09 87 LEU A C 1
ATOM 567 O O . LEU A 1 88 ? 62.158 -9.811 22.332 1.00 53.89 87 LEU A O 1
ATOM 572 N N . PHE A 1 89 ? 62.377 -9.616 20.112 1.00 52.61 88 PHE A N 1
ATOM 573 C CA . PHE A 1 89 ? 61.492 -8.458 20.056 1.00 51.01 88 PHE A CA 1
ATOM 574 C C . PHE A 1 89 ? 60.121 -9.000 19.618 1.00 50.32 88 PHE A C 1
ATOM 575 O O . PHE A 1 89 ? 59.801 -9.084 18.422 1.00 49.71 88 PHE A O 1
ATOM 5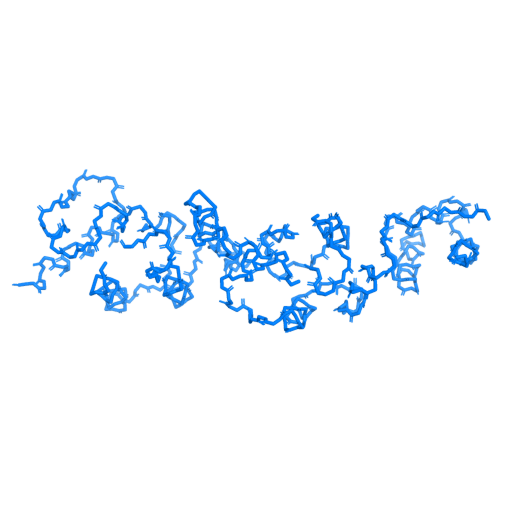83 N N . ASP A 1 90 ? 59.338 -9.388 20.620 1.00 49.40 89 ASP A N 1
ATOM 584 C CA . ASP A 1 90 ? 58.107 -10.147 20.413 1.00 49.21 89 ASP A CA 1
ATOM 585 C C . ASP A 1 90 ? 56.899 -9.260 20.721 1.00 48.48 89 ASP A C 1
ATOM 586 O O . ASP A 1 90 ? 57.066 -8.102 21.145 1.00 48.03 89 ASP A O 1
ATOM 591 N N . ILE A 1 91 ? 55.692 -9.794 20.545 1.00 47.90 90 ILE A N 1
ATOM 592 C CA . ILE A 1 91 ? 54.492 -8.956 20.648 1.00 47.62 90 ILE A CA 1
ATOM 593 C C . ILE A 1 91 ? 54.476 -8.070 21.909 1.00 47.02 90 ILE A C 1
ATOM 594 O O . ILE A 1 91 ? 54.034 -6.914 21.856 1.00 46.13 90 ILE A O 1
ATOM 599 N N . ASP A 1 92 ? 55.024 -8.597 23.015 1.00 47.39 91 ASP A N 1
ATOM 600 C CA . ASP A 1 92 ? 55.141 -7.868 24.301 1.00 47.74 91 ASP A CA 1
ATOM 601 C C . ASP A 1 92 ? 56.108 -6.690 24.241 1.00 46.37 91 ASP A C 1
ATOM 602 O O . ASP A 1 92 ? 55.818 -5.618 24.808 1.00 46.25 91 ASP A O 1
ATOM 607 N N . SER A 1 93 ? 57.252 -6.885 23.573 1.00 45.24 92 SER A N 1
ATOM 608 C CA . SER A 1 93 ? 58.162 -5.778 23.302 1.00 43.44 92 SER A CA 1
ATOM 609 C C . SER A 1 93 ? 57.369 -4.751 22.556 1.00 42.37 92 SER A C 1
ATOM 610 O O . SER A 1 93 ? 57.377 -3.586 22.914 1.00 42.41 92 SER A O 1
ATOM 613 N N . LEU A 1 94 ? 56.646 -5.183 21.527 1.00 42.07 93 LEU A N 1
ATOM 614 C CA . LEU A 1 94 ? 56.008 -4.191 20.632 1.00 41.10 93 LEU A CA 1
ATOM 615 C C . LEU A 1 94 ? 54.980 -3.350 21.379 1.00 40.53 93 LEU A C 1
ATOM 616 O O . LEU A 1 94 ? 54.955 -2.111 21.238 1.00 40.16 93 LEU A O 1
ATOM 621 N N . VAL A 1 95 ? 54.169 -4.018 22.213 1.00 40.22 94 VAL A N 1
ATOM 622 C CA . VAL A 1 95 ? 53.124 -3.329 22.970 1.00 40.50 94 VAL A CA 1
ATOM 623 C C . VAL A 1 95 ? 53.766 -2.337 23.911 1.00 40.23 94 VAL A C 1
ATOM 624 O O . VAL A 1 95 ? 53.298 -1.190 24.035 1.00 39.08 94 VAL A O 1
ATOM 628 N N . LYS A 1 96 ? 54.868 -2.773 24.542 1.00 40.06 95 LYS A N 1
ATOM 629 C CA . LYS A 1 96 ? 55.639 -1.904 25.415 1.00 40.95 95 LYS A CA 1
ATOM 630 C C . LYS A 1 96 ? 56.206 -0.693 24.657 1.00 39.92 95 LYS A C 1
ATOM 631 O O . LYS A 1 96 ? 56.228 0.426 25.159 1.00 39.61 95 LYS A O 1
ATOM 637 N N . PHE A 1 97 ? 56.659 -0.950 23.441 1.00 38.96 96 PHE A N 1
ATOM 638 C CA . PHE A 1 97 ? 57.313 0.046 22.604 1.00 38.67 96 PHE A CA 1
ATOM 639 C C . PHE A 1 97 ? 56.293 1.116 22.208 1.00 39.13 96 PHE A C 1
ATOM 640 O O . PHE A 1 97 ? 56.515 2.330 22.415 1.00 37.91 96 PHE A O 1
ATOM 648 N N . ILE A 1 98 ? 55.171 0.662 21.659 1.00 40.39 97 ILE A N 1
ATOM 649 C CA . ILE A 1 98 ? 54.143 1.584 21.167 1.00 42.91 97 ILE A CA 1
ATOM 650 C C . ILE A 1 98 ? 53.569 2.391 22.316 1.00 43.56 97 ILE A C 1
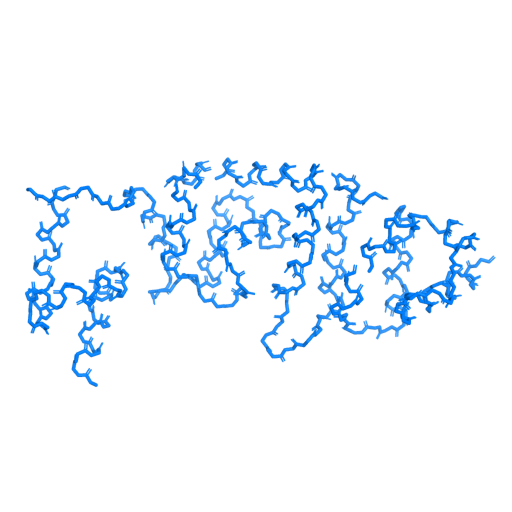ATOM 651 O O . ILE A 1 98 ? 53.322 3.590 22.171 1.00 43.34 97 ILE A O 1
ATOM 656 N N . GLU A 1 99 ? 53.405 1.718 23.463 1.00 44.97 98 GLU A N 1
ATOM 657 C CA . GLU A 1 99 ? 53.146 2.368 24.743 1.00 46.53 98 GLU A CA 1
ATOM 658 C C . GLU A 1 99 ? 54.024 3.617 24.921 1.00 45.80 98 GLU A C 1
ATOM 659 O O . GLU A 1 99 ? 53.506 4.734 25.018 1.00 45.56 98 GLU A O 1
ATOM 665 N N . GLU A 1 100 ? 55.347 3.425 24.911 1.00 45.08 99 GLU A N 1
ATOM 666 C CA . GLU A 1 100 ? 56.303 4.517 25.143 1.00 45.33 99 GLU A CA 1
ATOM 667 C C . GLU A 1 100 ? 56.112 5.633 24.139 1.00 44.83 99 GLU A C 1
ATOM 668 O O . GLU A 1 100 ? 56.134 6.810 24.510 1.00 45.27 99 GLU A O 1
ATOM 674 N N . LEU A 1 101 ? 55.902 5.258 22.870 1.00 44.16 100 LEU A N 1
ATOM 675 C CA . LEU A 1 101 ? 55.713 6.233 21.775 1.00 43.25 100 LEU A CA 1
ATOM 676 C C . LEU A 1 101 ? 54.418 7.058 21.883 1.00 43.04 100 LEU A C 1
ATOM 677 O O . LEU A 1 101 ? 54.330 8.151 21.336 1.00 43.53 100 LEU A O 1
ATOM 682 N N . GLY A 1 102 ? 53.408 6.501 22.535 1.00 42.62 101 GLY A N 1
ATOM 683 C CA . GLY A 1 102 ? 52.189 7.244 22.868 1.00 42.19 101 GLY A CA 1
ATOM 684 C C . GLY A 1 102 ? 50.964 6.733 22.121 1.00 41.66 101 GLY A C 1
ATOM 685 O O . GLY A 1 102 ? 50.062 7.502 21.811 1.00 41.49 101 GLY A O 1
ATOM 686 N N . TYR A 1 103 ? 50.961 5.438 21.806 1.00 41.30 102 TYR A N 1
ATOM 687 C CA . TYR A 1 103 ? 49.876 4.819 21.074 1.00 40.37 102 TYR A CA 1
ATOM 688 C C . TYR A 1 103 ? 49.391 3.546 21.709 1.00 40.47 102 TYR A C 1
ATOM 689 O O . TYR A 1 103 ? 49.972 3.055 22.661 1.00 40.71 102 TYR A O 1
ATOM 698 N N . ASN A 1 104 ? 48.301 3.032 21.160 1.00 40.89 103 ASN A N 1
ATOM 699 C CA . ASN A 1 104 ? 47.692 1.791 21.566 1.00 41.44 103 ASN A CA 1
ATOM 700 C C . ASN A 1 104 ? 47.857 0.787 20.453 1.00 39.96 103 ASN A C 1
ATOM 701 O O . ASN A 1 104 ? 47.983 1.157 19.283 1.00 38.67 103 ASN A O 1
ATOM 706 N N . LEU A 1 105 ? 47.829 -0.484 20.819 1.00 38.38 104 LEU A N 1
ATOM 707 C CA . LEU A 1 105 ? 47.940 -1.555 19.844 1.00 37.63 104 LEU A CA 1
ATOM 708 C C . LEU A 1 105 ? 46.902 -1.419 18.711 1.00 37.10 104 LEU A C 1
ATOM 709 O O . LEU A 1 105 ? 47.191 -1.708 17.557 1.00 35.42 104 LEU A O 1
ATOM 714 N N . GLU A 1 106 ? 45.696 -0.984 19.044 1.00 36.32 105 GLU A N 1
ATOM 715 C CA . GLU A 1 106 ? 44.663 -0.944 18.018 1.00 36.61 105 GLU A CA 1
ATOM 716 C C . GLU A 1 106 ? 44.588 0.397 17.283 1.00 34.98 105 GLU A C 1
ATOM 717 O O . GLU A 1 106 ? 43.650 0.622 16.538 1.00 36.34 105 GLU A O 1
ATOM 723 N N . ASP A 1 107 ? 45.559 1.286 17.473 1.00 33.66 106 ASP A N 1
ATOM 724 C CA . ASP A 1 107 ? 45.557 2.556 16.751 1.00 32.09 106 ASP A CA 1
ATOM 725 C C . ASP A 1 107 ? 45.880 2.305 15.249 1.00 31.29 106 ASP A C 1
ATOM 726 O O . ASP A 1 107 ? 46.683 1.397 14.897 1.00 29.76 106 ASP A O 1
ATOM 731 N N . LEU A 1 108 ? 45.202 3.044 14.363 1.00 29.52 107 LEU A N 1
ATOM 732 C CA . LEU A 1 108 ? 45.676 3.139 12.961 1.00 27.55 107 LEU A CA 1
ATOM 733 C C . LEU A 1 108 ? 47.153 3.560 12.819 1.00 27.02 107 LEU A C 1
ATOM 734 O O . LEU A 1 108 ? 47.836 3.050 11.947 1.00 26.39 107 LEU A O 1
ATOM 739 N N . ALA A 1 109 ? 47.649 4.477 13.643 1.00 26.57 108 ALA A N 1
ATOM 740 C CA . ALA A 1 109 ? 49.088 4.834 13.522 1.00 27.27 108 ALA A CA 1
ATOM 741 C C . ALA A 1 109 ? 50.000 3.621 13.781 1.00 28.29 108 ALA A C 1
ATOM 742 O O . ALA A 1 109 ? 51.090 3.541 13.243 1.00 27.61 108 ALA A O 1
ATOM 744 N N . THR A 1 110 ? 49.517 2.646 14.537 1.00 28.64 109 THR A N 1
ATOM 745 C CA . THR A 1 110 ? 50.279 1.454 14.821 1.00 30.24 109 THR A CA 1
ATOM 746 C C . THR A 1 110 ? 50.339 0.507 13.657 1.00 29.98 109 THR A C 1
ATOM 747 O O . THR A 1 110 ? 51.361 -0.151 13.463 1.00 31.39 109 THR A O 1
ATOM 751 N N . LEU A 1 111 ? 49.268 0.434 12.872 1.00 28.47 110 LEU A N 1
ATOM 752 C CA . LEU A 1 111 ? 49.373 -0.222 11.592 1.00 27.90 110 LEU A CA 1
ATOM 753 C C . LEU A 1 111 ? 50.446 0.400 10.691 1.00 25.44 110 LEU A C 1
ATOM 754 O O . LEU A 1 111 ? 51.187 -0.303 10.009 1.00 25.81 110 LEU A O 1
ATOM 759 N N . CYS A 1 112 ? 50.527 1.719 10.672 1.00 23.31 111 CYS A N 1
ATOM 760 C CA . CYS A 1 112 ? 51.536 2.439 9.891 1.00 24.33 111 CYS A CA 1
ATOM 761 C C . CYS A 1 112 ? 52.947 2.114 10.342 1.00 23.40 111 CYS A C 1
ATOM 762 O O . CYS A 1 112 ? 53.793 1.818 9.475 1.00 25.83 111 CYS A O 1
ATOM 765 N N . LEU A 1 113 ? 53.184 2.152 11.674 1.00 25.84 112 LEU A N 1
ATOM 766 C CA . LEU A 1 113 ? 54.452 1.699 12.263 1.00 27.57 112 LEU A CA 1
ATOM 767 C C . LEU A 1 113 ? 54.737 0.269 11.880 1.00 27.81 112 LEU A C 1
ATOM 768 O O . LEU A 1 113 ? 55.866 -0.040 11.422 1.00 28.52 112 LEU A O 1
ATOM 773 N N . ALA A 1 114 ? 53.760 -0.633 12.069 1.00 27.05 113 ALA A N 1
ATOM 774 C CA . ALA A 1 114 ? 54.034 -2.043 11.830 1.00 27.17 113 ALA A CA 1
ATOM 775 C C . ALA A 1 114 ? 54.379 -2.258 10.387 1.00 28.22 113 ALA A C 1
ATOM 776 O O . ALA A 1 114 ? 55.278 -3.046 10.070 1.00 28.41 113 ALA A O 1
ATOM 778 N N . HIS A 1 115 ? 53.700 -1.529 9.506 1.00 27.33 114 HIS A N 1
ATOM 779 C CA . HIS A 1 115 ? 53.953 -1.635 8.080 1.00 28.68 114 HIS A CA 1
ATOM 780 C C . HIS A 1 115 ? 55.366 -1.123 7.826 1.00 28.65 114 HIS A C 1
ATOM 781 O O . HIS A 1 115 ? 56.107 -1.717 7.036 1.00 29.98 114 HIS A O 1
ATOM 788 N N . LEU A 1 116 ? 55.750 -0.048 8.503 1.00 29.22 115 LEU A N 1
ATOM 789 C CA . LEU A 1 116 ? 57.058 0.608 8.296 1.00 30.01 115 LEU A CA 1
ATOM 790 C C . LEU A 1 116 ? 58.158 -0.393 8.647 1.00 29.70 115 LEU A C 1
ATOM 791 O O . LEU A 1 116 ? 59.109 -0.580 7.904 1.00 28.64 115 LEU A O 1
ATOM 796 N N . LEU A 1 117 ? 57.998 -1.027 9.792 1.00 30.90 116 LEU A N 1
ATOM 797 C CA . LEU A 1 117 ? 58.959 -2.032 10.289 1.00 33.66 116 LEU A CA 1
ATOM 798 C C . LEU A 1 117 ? 58.940 -3.389 9.602 1.00 35.29 116 LEU A C 1
ATOM 799 O O . LEU A 1 117 ? 59.758 -4.251 9.922 1.00 35.79 116 LEU A O 1
ATOM 804 N N . GLY A 1 118 ? 58.021 -3.592 8.663 1.00 36.52 117 GLY A N 1
ATOM 805 C CA . GLY A 1 118 ? 57.993 -4.809 7.866 1.00 37.79 117 GLY A CA 1
ATOM 806 C C . GLY A 1 118 ? 57.349 -6.016 8.516 1.00 39.21 117 GLY A C 1
ATOM 807 O O . GLY A 1 118 ? 57.561 -7.136 8.077 1.00 39.94 117 GLY A O 1
ATOM 808 N N . TYR A 1 119 ? 56.556 -5.825 9.556 1.00 40.65 118 TYR A N 1
ATOM 809 C CA . TYR A 1 119 ? 55.794 -6.941 10.094 1.00 41.57 118 TYR A CA 1
ATOM 810 C C . TYR A 1 119 ? 54.953 -7.578 9.013 1.00 42.96 118 TYR A C 1
ATOM 811 O O . TYR A 1 119 ? 54.289 -6.891 8.236 1.00 41.56 118 TYR A O 1
ATOM 820 N N . LYS A 1 120 ? 54.957 -8.906 9.011 1.00 44.13 119 LYS A N 1
ATOM 821 C CA . LYS A 1 120 ? 54.084 -9.672 8.139 1.00 46.52 119 LYS A CA 1
ATOM 822 C C . LYS A 1 120 ? 52.954 -10.253 8.978 1.00 46.75 119 LYS A C 1
ATOM 823 O O . LYS A 1 120 ? 51.811 -10.336 8.514 1.00 46.54 119 LYS A O 1
ATOM 829 N N . LYS A 1 121 ? 53.294 -10.621 10.217 1.00 48.05 120 LYS A N 1
ATOM 830 C CA . LYS A 1 121 ? 52.341 -11.009 11.259 1.00 49.95 120 LYS A CA 1
ATOM 831 C C . LYS A 1 121 ? 52.840 -10.565 12.627 1.00 50.42 120 LYS A C 1
ATOM 832 O O . LYS A 1 121 ? 54.010 -10.764 12.975 1.00 50.30 120 LYS A O 1
ATOM 838 N N . LEU A 1 122 ? 51.921 -10.007 13.402 1.00 51.35 121 LEU A N 1
ATOM 839 C CA . LEU A 1 122 ? 52.165 -9.372 14.707 1.00 52.59 121 LEU A CA 1
ATOM 840 C C . LEU A 1 122 ? 52.672 -10.341 15.781 1.00 54.01 121 LEU A C 1
ATOM 841 O O . LEU A 1 122 ? 53.242 -9.934 16.822 1.00 54.13 121 LEU A O 1
ATOM 846 N N . GLU A 1 123 ? 52.444 -11.627 15.517 1.00 54.80 122 GLU A N 1
ATOM 847 C CA . GLU A 1 123 ? 52.920 -12.717 16.349 1.00 55.79 122 GLU A CA 1
ATOM 848 C C . GLU A 1 123 ? 54.402 -13.064 16.116 1.00 55.67 122 GLU A C 1
ATOM 849 O O . GLU A 1 123 ? 55.110 -13.359 17.075 1.00 56.28 122 GLU A O 1
ATOM 855 N N . GLU A 1 124 ? 54.864 -13.047 14.863 1.00 55.13 123 GLU A N 1
ATOM 856 C CA . GLU A 1 124 ? 56.264 -13.337 14.566 1.00 55.11 123 GLU A CA 1
ATOM 857 C C . GLU A 1 124 ? 57.151 -12.270 15.239 1.00 53.65 123 GLU A C 1
ATOM 858 O O . GLU A 1 124 ? 56.813 -11.093 15.194 1.00 54.44 123 GLU A O 1
ATOM 864 N N . PRO A 1 125 ? 58.243 -12.677 15.938 1.00 52.12 124 PRO A N 1
ATOM 865 C CA . PRO A 1 125 ? 59.147 -11.644 16.513 1.00 50.56 124 PRO A CA 1
ATOM 866 C C . PRO A 1 125 ? 59.791 -10.731 15.441 1.00 48.18 124 PRO A C 1
ATOM 867 O O . PRO A 1 125 ? 59.982 -11.181 14.318 1.00 48.07 124 PRO A O 1
ATOM 871 N N . LEU A 1 126 ? 60.101 -9.473 15.773 1.00 45.48 125 LEU A N 1
ATOM 872 C CA . LEU A 1 126 ? 60.735 -8.563 14.795 1.00 43.43 125 LEU A CA 1
ATOM 873 C C . LEU A 1 126 ? 62.262 -8.693 14.771 1.00 41.59 125 LEU A C 1
ATOM 874 O O . LEU A 1 126 ? 62.895 -8.505 15.785 1.00 40.55 125 LEU A O 1
ATOM 879 N N . LYS A 1 127 ? 62.855 -8.988 13.608 1.00 40.24 126 LYS A N 1
ATOM 880 C CA . LYS A 1 127 ? 64.309 -9.171 13.540 1.00 38.02 126 LYS A CA 1
ATOM 881 C C . LYS A 1 127 ? 65.049 -7.903 13.996 1.00 37.07 126 LYS A C 1
ATOM 882 O O . LYS A 1 127 ? 64.591 -6.800 13.755 1.00 36.40 126 LYS A O 1
ATOM 888 N N . ARG A 1 128 ? 66.180 -8.063 14.675 1.00 34.24 127 ARG A N 1
ATOM 889 C CA . ARG A 1 128 ? 66.927 -6.908 15.173 1.00 33.67 127 ARG A CA 1
ATOM 890 C C . ARG A 1 128 ? 67.343 -6.011 13.982 1.00 32.28 127 ARG A C 1
ATOM 891 O O . ARG A 1 128 ? 67.221 -4.800 14.052 1.00 31.99 127 ARG A O 1
ATOM 899 N N . GLU A 1 129 ? 67.779 -6.625 12.874 1.00 32.40 128 GLU A N 1
ATOM 900 C CA . GLU A 1 129 ? 68.227 -5.843 11.711 1.00 33.95 128 GLU A CA 1
ATOM 901 C C . GLU A 1 129 ? 67.040 -5.088 11.103 1.00 33.66 128 GLU A C 1
ATOM 902 O O . GLU A 1 129 ? 67.230 -4.023 10.564 1.00 34.54 128 GLU A O 1
ATOM 908 N N . ASP A 1 130 ? 65.828 -5.655 11.173 1.00 33.61 129 ASP A N 1
ATOM 909 C CA . ASP A 1 130 ? 64.627 -5.002 10.627 1.00 33.16 129 ASP A CA 1
ATOM 910 C C . ASP A 1 130 ? 64.302 -3.742 11.446 1.00 31.73 129 ASP A C 1
ATOM 911 O O . ASP A 1 130 ? 64.030 -2.688 10.869 1.00 32.22 129 ASP A O 1
ATOM 916 N N . PHE A 1 131 ? 64.350 -3.832 12.771 1.00 28.69 130 PHE A N 1
ATOM 917 C CA . PHE A 1 131 ? 64.191 -2.645 13.630 1.00 28.39 130 PHE A CA 1
ATOM 918 C C . PHE A 1 131 ? 65.218 -1.508 13.376 1.00 28.67 130 PHE A C 1
ATOM 919 O O . PHE A 1 131 ? 64.854 -0.338 13.165 1.00 28.67 130 PHE A O 1
ATOM 927 N N . LEU A 1 132 ? 66.502 -1.855 13.465 1.00 28.45 131 LEU A N 1
ATOM 928 C CA . LEU A 1 132 ? 67.597 -0.886 13.352 1.00 27.53 131 LEU A CA 1
ATOM 929 C C . LEU A 1 132 ? 67.620 -0.209 11.994 1.00 26.50 131 LEU A C 1
ATOM 930 O O . LEU A 1 132 ? 67.677 1.011 11.924 1.00 26.26 131 LEU A O 1
ATOM 935 N N . SER A 1 133 ? 67.537 -1.009 10.939 1.00 26.46 132 SER A N 1
ATOM 936 C CA . SER A 1 133 ? 67.619 -0.500 9.579 1.00 28.53 132 SER A CA 1
ATOM 937 C C . SER A 1 133 ? 66.483 0.405 9.214 1.00 27.92 132 SER A C 1
ATOM 938 O O . SER A 1 133 ? 66.692 1.395 8.544 1.00 29.44 132 SER A O 1
ATOM 941 N N . THR A 1 134 ? 65.286 0.063 9.675 1.00 28.05 133 THR A N 1
ATOM 942 C CA . THR A 1 134 ? 64.093 0.872 9.431 1.00 27.77 133 THR A CA 1
ATOM 943 C C . THR A 1 134 ? 64.267 2.301 9.995 1.00 27.15 133 THR A C 1
ATOM 944 O O . THR A 1 134 ? 64.124 3.340 9.278 1.00 25.89 133 THR A O 1
ATOM 948 N N . TRP A 1 135 ? 64.582 2.370 11.280 1.00 26.18 134 TRP A N 1
ATOM 949 C CA . TRP A 1 135 ? 64.720 3.663 11.913 1.00 26.71 134 TRP A CA 1
ATOM 950 C C . TRP A 1 135 ? 65.907 4.421 11.357 1.00 26.59 134 TRP A C 1
ATOM 951 O O . TRP A 1 135 ? 65.852 5.632 11.215 1.00 27.20 134 TRP A O 1
ATOM 962 N N . PHE A 1 136 ? 66.992 3.709 11.058 1.00 26.54 135 PHE A N 1
ATOM 963 C CA . PHE A 1 136 ? 68.175 4.366 10.539 1.00 28.03 135 PHE A CA 1
ATOM 964 C C . PHE A 1 136 ? 67.848 5.025 9.156 1.00 28.93 135 PHE A C 1
ATOM 965 O O . PHE A 1 136 ? 68.252 6.164 8.903 1.00 29.22 135 PHE A O 1
ATOM 981 N N . GLN A 1 138 ? 65.054 6.141 8.158 1.00 32.63 137 GLN A N 1
ATOM 982 C CA . GLN A 1 138 ? 64.207 7.289 8.406 1.00 31.79 137 GLN A CA 1
ATOM 983 C C . GLN A 1 138 ? 64.891 8.450 9.157 1.00 33.79 137 GLN A C 1
ATOM 984 O O . GLN A 1 138 ? 64.233 9.421 9.552 1.00 32.75 137 GLN A O 1
ATOM 990 N N . GLY A 1 139 ? 66.197 8.318 9.390 1.00 32.93 138 GLY A N 1
ATOM 991 C CA . GLY A 1 139 ? 66.962 9.293 10.145 1.00 34.57 138 GLY A CA 1
ATOM 992 C C . GLY A 1 139 ? 66.588 9.423 11.616 1.00 35.07 138 GLY A C 1
ATOM 993 O O . GLY A 1 139 ? 66.711 10.495 12.152 1.00 36.28 138 GLY A O 1
ATOM 994 N N . CYS A 1 140 ? 66.186 8.333 12.277 1.00 35.46 139 CYS A N 1
ATOM 995 C CA . CYS A 1 140 ? 65.752 8.333 13.693 1.00 35.98 139 CYS A CA 1
ATOM 996 C C . CYS A 1 140 ? 66.658 7.506 14.580 1.00 36.65 139 CYS A C 1
ATOM 997 O O . CYS A 1 140 ? 66.967 6.361 14.236 1.00 34.84 139 CYS A O 1
ATOM 1000 N N . SER A 1 141 ? 67.022 8.031 15.755 1.00 37.05 140 SER A N 1
ATOM 1001 C CA . SER A 1 141 ? 67.753 7.214 16.714 1.00 37.79 140 SER A CA 1
ATOM 1002 C C . SER A 1 141 ? 67.183 7.276 18.127 1.00 38.21 140 SER A C 1
ATOM 1003 O O . SER A 1 141 ? 67.496 6.437 18.962 1.00 38.73 140 SER A O 1
ATOM 1006 N N . THR A 1 142 ? 66.340 8.262 18.385 1.00 38.87 141 THR A N 1
ATOM 1007 C CA . THR A 1 142 ? 65.728 8.445 19.715 1.00 40.22 141 THR A CA 1
ATOM 1008 C C . THR A 1 142 ? 64.234 8.196 19.652 1.00 40.62 141 THR A C 1
ATOM 1009 O O . THR A 1 142 ? 63.667 8.334 18.583 1.00 40.25 141 THR A O 1
ATOM 1013 N N . ILE A 1 143 ? 63.621 7.839 20.785 1.00 40.67 142 ILE A N 1
ATOM 1014 C CA . ILE A 1 143 ? 62.144 7.837 20.957 1.00 41.61 142 ILE A CA 1
ATOM 1015 C C . ILE A 1 143 ? 61.471 9.079 20.370 1.00 42.00 142 ILE A C 1
ATOM 1016 O O . ILE A 1 143 ? 60.420 8.993 19.700 1.00 41.91 142 ILE A O 1
ATOM 1021 N N . SER A 1 144 ? 62.083 10.230 20.625 1.00 41.65 143 SER A N 1
ATOM 1022 C CA . SER A 1 144 ? 61.513 11.501 20.224 1.00 42.14 143 SER A CA 1
ATOM 1023 C C . SER A 1 144 ? 61.492 11.613 18.705 1.00 41.31 143 SER A C 1
ATOM 1024 O O . SER A 1 144 ? 60.500 12.083 18.152 1.00 41.47 143 SER A O 1
ATOM 1027 N N . ASP A 1 145 ? 62.573 11.173 18.037 1.00 39.99 144 ASP A N 1
ATOM 1028 C CA . ASP A 1 145 ? 62.630 11.103 16.569 1.00 38.34 144 ASP A CA 1
ATOM 1029 C C . ASP A 1 145 ? 61.522 10.183 16.033 1.00 36.20 144 ASP A C 1
ATOM 1030 O O . ASP A 1 145 ? 60.806 10.553 15.106 1.00 35.19 144 ASP A O 1
ATOM 1043 N N . GLN A 1 147 ? 58.788 9.214 17.440 1.00 35.28 146 GLN A N 1
ATOM 1044 C CA . GLN A 1 147 ? 57.534 9.965 17.536 1.00 35.89 146 GLN A CA 1
ATOM 1045 C C . GLN A 1 147 ? 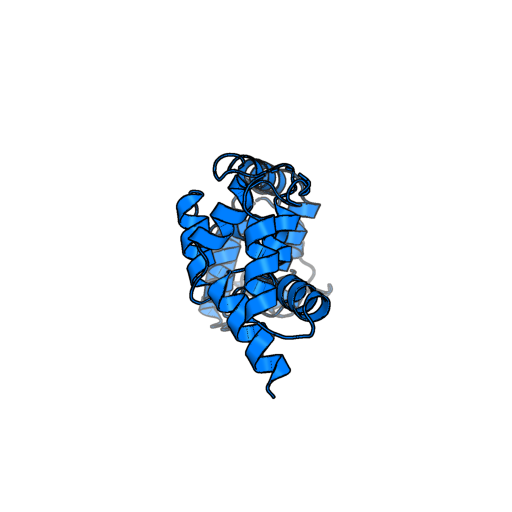57.261 10.903 16.353 1.00 36.24 146 GLN A C 1
ATOM 1046 O O . GLN A 1 147 ? 56.168 10.864 15.823 1.00 36.82 146 GLN A O 1
ATOM 1052 N N . GLU A 1 148 ? 58.223 11.728 15.934 1.00 36.39 147 GLU A N 1
ATOM 1053 C CA . GLU A 1 148 ? 57.986 12.665 14.818 1.00 37.21 147 GLU A CA 1
ATOM 1054 C C . GLU A 1 148 ? 57.705 11.867 13.522 1.00 37.14 147 GLU A C 1
ATOM 1055 O O . GLU A 1 148 ? 56.861 12.255 12.718 1.00 37.16 147 GLU A O 1
ATOM 1061 N N . CYS A 1 149 ? 58.425 10.762 13.332 1.00 35.61 148 CYS A N 1
ATOM 1062 C CA . CYS A 1 149 ? 58.234 9.927 12.144 1.00 36.04 148 CYS A CA 1
ATOM 1063 C C . CYS A 1 149 ? 56.788 9.442 12.036 1.00 34.13 148 CYS A C 1
ATOM 1064 O O . CYS A 1 149 ? 56.123 9.600 11.005 1.00 33.36 148 CYS A O 1
ATOM 1067 N N . ILE A 1 150 ? 56.297 8.885 13.133 1.00 33.72 149 ILE A N 1
ATOM 1068 C CA . ILE A 1 150 ? 54.977 8.269 13.161 1.00 33.71 149 ILE A CA 1
ATOM 1069 C C . ILE A 1 150 ? 53.894 9.306 12.923 1.00 33.27 149 ILE A C 1
ATOM 1070 O O . ILE A 1 150 ? 52.915 9.044 12.206 1.00 32.32 149 ILE A O 1
ATOM 1075 N N . LYS A 1 151 ? 54.088 10.492 13.505 1.00 32.91 150 LYS A N 1
ATOM 1076 C CA . LYS A 1 151 ? 53.203 11.620 13.279 1.00 33.13 150 LYS A CA 1
ATOM 1077 C C . LYS A 1 151 ? 53.131 11.977 11.822 1.00 32.41 150 LYS A C 1
ATOM 1078 O O . LYS A 1 151 ? 52.035 12.208 11.339 1.00 31.51 150 LYS A O 1
ATOM 1084 N N . THR A 1 152 ? 54.279 12.020 11.137 1.00 31.59 151 THR A N 1
ATOM 1085 C CA . THR A 1 152 ? 54.322 12.249 9.679 1.00 30.42 151 THR A CA 1
ATOM 1086 C C . THR A 1 152 ? 53.617 11.145 8.810 1.00 30.10 151 THR A C 1
ATOM 1087 O O . THR A 1 152 ? 53.011 11.434 7.772 1.00 28.73 151 THR A O 1
ATOM 1091 N N . LEU A 1 153 ? 53.745 9.891 9.210 1.00 28.73 152 LEU A N 1
ATOM 1092 C CA . LEU A 1 153 ? 52.974 8.812 8.582 1.00 28.06 152 LEU A CA 1
ATOM 1093 C C . LEU A 1 153 ? 51.475 8.945 8.776 1.00 29.11 152 LEU A C 1
ATOM 1094 O O . LEU A 1 153 ? 50.670 8.585 7.898 1.00 26.42 152 LEU A O 1
ATOM 1099 N N . ASP A 1 154 ? 51.099 9.393 9.964 1.00 29.09 153 ASP A N 1
ATOM 1100 C CA . ASP A 1 154 ? 49.717 9.577 10.300 1.00 30.89 153 ASP A CA 1
ATOM 1101 C C . ASP A 1 154 ? 49.083 10.696 9.499 1.00 29.99 153 ASP A C 1
ATOM 1102 O O . ASP A 1 154 ? 47.903 10.591 9.113 1.00 31.58 153 ASP A O 1
ATOM 1107 N N . VAL A 1 155 ? 49.849 11.751 9.251 1.00 29.35 154 VAL A N 1
ATOM 1108 C CA . VAL A 1 155 ? 49.494 12.769 8.246 1.00 29.66 154 VAL A CA 1
ATOM 1109 C C . VAL A 1 155 ? 49.324 12.175 6.858 1.00 28.53 154 VAL A C 1
ATOM 1110 O O . VAL A 1 155 ? 48.341 12.476 6.181 1.00 29.97 154 VAL A O 1
ATOM 1114 N N . LYS A 1 156 ? 50.254 11.341 6.427 1.00 27.22 155 LYS A N 1
ATOM 1115 C CA . LYS A 1 156 ? 50.144 10.686 5.105 1.00 27.28 155 LYS A CA 1
ATOM 1116 C C . LYS A 1 156 ? 48.875 9.763 5.022 1.00 25.93 155 LYS A C 1
ATOM 1117 O O . LYS A 1 156 ? 48.211 9.673 3.987 1.00 26.08 155 LYS A O 1
ATOM 1123 N N . LEU A 1 157 ? 48.496 9.106 6.117 1.00 26.30 156 LEU A N 1
ATOM 1124 C CA . LEU A 1 157 ? 47.271 8.313 6.123 1.00 24.36 156 LEU A CA 1
ATOM 1125 C C . LEU A 1 157 ? 46.039 9.172 5.924 1.00 25.97 156 LEU A C 1
ATOM 1126 O O . LEU A 1 157 ? 45.059 8.728 5.308 1.00 25.15 156 LEU A O 1
ATOM 1131 N N . HIS A 1 158 ? 46.052 10.393 6.449 1.00 26.46 157 HIS A N 1
ATOM 1132 C CA . HIS A 1 158 ? 44.952 11.299 6.257 1.00 28.94 157 HIS A CA 1
ATOM 1133 C C . HIS A 1 158 ? 44.928 11.918 4.877 1.00 30.04 157 HIS A C 1
ATOM 1134 O O . HIS A 1 158 ? 43.875 12.276 4.406 1.00 31.74 157 HIS A O 1
ATOM 1141 N N . GLU A 1 159 ? 46.060 12.022 4.207 1.00 31.29 158 GLU A N 1
ATOM 1142 C CA . GLU A 1 159 ? 46.158 12.816 2.979 1.00 33.82 158 GLU A CA 1
ATOM 1143 C C . GLU A 1 159 ? 46.439 12.087 1.631 1.00 34.52 158 GLU A C 1
ATOM 1144 O O . GLU A 1 159 ? 46.188 12.650 0.557 1.00 35.69 158 GLU A O 1
ATOM 1150 N N . ASP A 1 160 ? 46.940 10.853 1.671 1.00 31.90 159 ASP A N 1
ATOM 1151 C CA . ASP A 1 160 ? 47.386 10.180 0.457 1.00 30.98 159 ASP A CA 1
ATOM 1152 C C . ASP A 1 160 ? 46.537 8.933 0.262 1.00 29.72 159 ASP A C 1
ATOM 1153 O O . ASP A 1 160 ? 46.642 7.972 1.023 1.00 28.27 159 ASP A O 1
ATOM 1158 N N . LEU A 1 161 ? 45.732 8.907 -0.781 1.00 28.83 160 LEU A N 1
ATOM 1159 C CA . LEU A 1 161 ? 44.804 7.773 -0.930 1.00 27.45 160 LEU A CA 1
ATOM 1160 C C . LEU A 1 161 ? 45.477 6.448 -1.228 1.00 27.04 160 LEU A C 1
ATOM 1161 O O . LEU A 1 161 ? 45.063 5.409 -0.673 1.00 25.07 160 LEU A O 1
ATOM 1166 N N . GLN A 1 162 ? 46.547 6.481 -2.031 1.00 25.86 161 GLN A N 1
ATOM 1167 C CA . GLN A 1 162 ? 47.313 5.272 -2.308 1.00 26.97 161 GLN A CA 1
ATOM 1168 C C . GLN A 1 162 ? 47.894 4.708 -0.997 1.00 24.07 161 GLN A C 1
ATOM 1169 O O . GLN A 1 162 ? 47.950 3.545 -0.815 1.00 24.49 161 GLN A O 1
ATOM 1175 N N . TYR A 1 163 ? 48.403 5.560 -0.143 1.00 24.02 162 TYR A N 1
ATOM 1176 C CA . TYR A 1 163 ? 48.975 5.079 1.139 1.00 22.50 162 TYR A CA 1
ATOM 1177 C C . TYR A 1 163 ? 47.841 4.593 2.050 1.00 21.91 162 TYR A C 1
ATOM 1178 O O . TYR A 1 163 ? 47.944 3.529 2.654 1.00 22.52 162 TYR A O 1
ATOM 1187 N N . PHE A 1 164 ? 46.738 5.357 2.123 1.00 21.48 163 PHE A N 1
ATOM 1188 C CA . PHE A 1 164 ? 45.565 4.854 2.826 1.00 19.32 163 PHE A CA 1
ATOM 1189 C C . PHE A 1 164 ? 45.122 3.459 2.372 1.00 19.63 163 PHE A C 1
ATOM 1190 O O . PHE A 1 164 ? 44.930 2.585 3.213 1.00 16.04 163 PHE A O 1
ATOM 1198 N N . THR A 1 165 ? 45.033 3.214 1.061 1.00 16.99 164 THR A N 1
ATOM 1199 C CA . THR A 1 165 ? 44.607 1.888 0.601 1.00 20.83 164 THR A CA 1
ATOM 1200 C C . THR A 1 165 ? 45.575 0.777 0.915 1.00 21.14 164 THR A C 1
ATOM 1201 O O . THR A 1 165 ? 45.170 -0.339 1.139 1.00 23.51 164 THR A O 1
ATOM 1205 N N . GLN A 1 166 ? 46.873 1.088 0.923 1.00 22.72 165 GLN A N 1
ATOM 1206 C CA . GLN A 1 166 ? 47.904 0.104 1.236 1.00 23.17 165 GLN A CA 1
ATOM 1207 C C . GLN A 1 166 ? 47.723 -0.329 2.651 1.00 21.48 165 GLN A C 1
ATOM 1208 O O . GLN A 1 166 ? 47.706 -1.517 2.951 1.00 21.59 165 GLN A O 1
ATOM 1214 N N . ILE A 1 167 ? 47.571 0.653 3.536 1.00 19.31 166 ILE A N 1
ATOM 1215 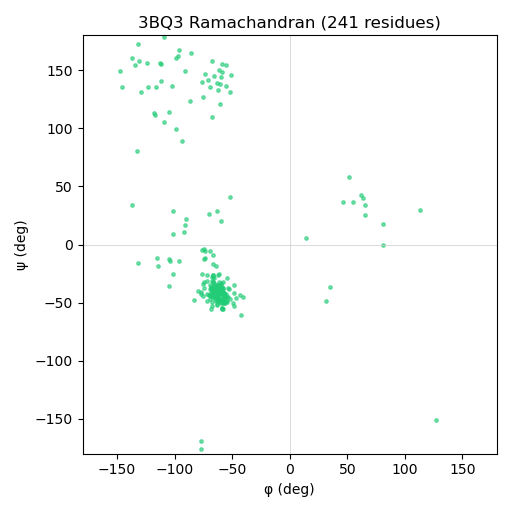C CA . ILE A 1 167 ? 47.413 0.357 4.929 1.00 19.07 166 ILE A CA 1
ATOM 1216 C C . ILE A 1 167 ? 46.090 -0.372 5.191 1.00 19.46 166 ILE A C 1
ATOM 1217 O O . ILE A 1 167 ? 46.038 -1.320 6.027 1.00 21.13 166 ILE A O 1
ATOM 1222 N N . TYR A 1 168 ? 45.029 0.074 4.513 1.00 17.66 167 TYR A N 1
ATOM 1223 C CA . TYR A 1 168 ? 43.717 -0.625 4.692 1.00 19.28 167 TYR A CA 1
ATOM 1224 C C . TYR A 1 168 ? 43.841 -2.122 4.334 1.00 20.28 167 TYR A C 1
ATOM 1225 O O . TYR A 1 168 ? 43.416 -2.992 5.094 1.00 19.95 167 TYR A O 1
ATOM 1234 N N . ASN A 1 169 ? 44.431 -2.409 3.186 1.00 23.76 168 ASN A N 1
ATOM 1235 C CA . ASN A 1 169 ? 44.599 -3.817 2.781 1.00 26.12 168 ASN A CA 1
ATOM 1236 C C . ASN A 1 169 ? 45.583 -4.547 3.693 1.00 26.37 168 ASN A C 1
ATOM 1237 O O . ASN A 1 169 ? 45.378 -5.721 4.062 1.00 28.13 168 ASN A O 1
ATOM 1242 N N . TYR A 1 170 ? 46.633 -3.854 4.113 1.00 26.56 169 TYR A N 1
ATOM 1243 C CA . TYR A 1 170 ? 47.615 -4.412 5.066 1.00 26.22 169 TYR A CA 1
ATOM 1244 C C . TYR A 1 170 ? 46.972 -4.849 6.356 1.00 26.02 169 TYR A C 1
ATOM 1245 O O . TYR A 1 170 ? 47.344 -5.892 6.942 1.00 25.45 169 TYR A O 1
ATOM 1254 N N . ALA A 1 171 ? 45.978 -4.082 6.804 1.00 24.41 170 ALA A N 1
ATOM 1255 C CA . ALA A 1 171 ? 45.414 -4.316 8.117 1.00 23.62 170 ALA A CA 1
ATOM 1256 C C . ALA A 1 171 ? 44.810 -5.691 8.188 1.00 23.40 170 ALA A C 1
ATOM 1257 O O . ALA A 1 171 ? 44.895 -6.364 9.224 1.00 22.58 170 ALA A O 1
ATOM 1259 N N . PHE A 1 172 ? 44.169 -6.088 7.108 1.00 22.96 171 PHE A N 1
ATOM 1260 C CA . PHE A 1 172 ? 43.533 -7.421 7.038 1.00 24.34 171 PHE A CA 1
ATOM 1261 C C . PHE A 1 172 ? 44.602 -8.536 7.237 1.00 27.44 171 PHE A C 1
ATOM 1262 O O . PHE A 1 172 ? 44.431 -9.466 8.052 1.00 27.28 171 PHE A O 1
ATOM 1270 N N . ASN A 1 173 ? 45.690 -8.427 6.493 1.00 29.63 172 ASN A N 1
ATOM 1271 C CA . ASN A 1 173 ? 46.835 -9.377 6.559 1.00 34.39 172 ASN A CA 1
ATOM 1272 C C . ASN A 1 173 ? 47.505 -9.457 7.920 1.00 35.06 172 ASN A C 1
ATOM 1273 O O . ASN A 1 173 ? 47.930 -10.528 8.359 1.00 37.00 172 ASN A O 1
ATOM 1278 N N . LEU A 1 174 ? 47.575 -8.330 8.604 1.00 37.02 173 LEU A N 1
ATOM 1279 C CA . LEU A 1 174 ? 48.030 -8.310 9.993 1.00 38.62 173 LEU A CA 1
ATOM 1280 C C . LEU A 1 174 ? 47.020 -8.840 11.023 1.00 39.56 173 LEU A C 1
ATOM 1281 O O . LEU A 1 174 ? 47.447 -9.495 11.961 1.00 41.87 173 LEU A O 1
ATOM 1286 N N . ILE A 1 175 ? 45.706 -8.589 10.871 1.00 40.59 174 ILE A N 1
ATOM 1287 C CA . ILE A 1 175 ? 44.648 -9.114 11.767 1.00 41.21 174 ILE A CA 1
ATOM 1288 C C . ILE A 1 175 ? 44.584 -10.656 11.644 1.00 41.97 174 ILE A C 1
ATOM 1289 O O . ILE A 1 175 ? 44.166 -11.345 12.580 1.00 41.49 174 ILE A O 1
ATOM 1294 N N . LEU A 1 176 ? 44.962 -11.164 10.466 1.00 42.71 175 LEU A N 1
ATOM 1295 C CA . LEU A 1 176 ? 44.712 -12.545 10.048 1.00 45.21 175 LEU A CA 1
ATOM 1296 C C . LEU A 1 176 ? 45.510 -13.581 10.866 1.00 47.51 175 LEU A C 1
ATOM 1297 O O . LEU A 1 176 ? 46.744 -13.674 10.750 1.00 48.45 175 LEU A O 1
ATOM 1302 N N . ASP A 1 177 ? 44.805 -14.352 11.701 1.00 49.80 176 ASP A N 1
ATOM 1303 C CA . ASP A 1 177 ? 45.436 -15.381 12.571 1.00 52.02 176 ASP A CA 1
ATOM 1304 C C . ASP A 1 177 ? 46.232 -16.476 11.832 1.00 53.06 176 ASP A C 1
ATOM 1305 O O . ASP A 1 177 ? 45.967 -16.736 10.639 1.00 52.03 176 ASP A O 1
ATOM 1310 N N . PRO A 1 178 ? 47.224 -17.106 12.542 1.00 54.50 177 PRO A N 1
ATOM 1311 C CA . PRO A 1 178 ? 48.000 -18.210 11.946 1.00 55.22 177 PRO A CA 1
ATOM 1312 C C . PRO A 1 178 ? 47.065 -19.269 11.375 1.00 55.31 177 PRO A C 1
ATOM 1313 O O . PRO A 1 178 ? 46.100 -19.675 12.049 1.00 55.55 177 PRO A O 1
ATOM 1317 N N . ASN A 1 179 ? 47.336 -19.670 10.136 1.00 55.76 178 ASN A N 1
ATOM 1318 C CA . ASN A 1 179 ? 46.524 -20.668 9.445 1.00 56.22 178 ASN A CA 1
ATOM 1319 C C . ASN A 1 179 ? 45.029 -20.372 9.460 1.00 55.29 178 ASN A C 1
ATOM 1320 O O . ASN A 1 179 ? 44.229 -21.166 9.972 1.00 55.70 178 ASN A O 1
ATOM 1325 N N . ARG A 1 180 ? 44.672 -19.201 8.928 1.00 54.25 179 ARG A N 1
ATOM 1326 C CA . ARG A 1 180 ? 43.283 -18.819 8.652 1.00 51.90 179 ARG A CA 1
ATOM 1327 C C . ARG A 1 180 ? 43.270 -17.938 7.426 1.00 50.54 179 ARG A C 1
ATOM 1328 O O . ARG A 1 180 ? 44.244 -17.219 7.186 1.00 50.32 179 ARG A O 1
ATOM 1336 N N . LYS A 1 181 ? 42.181 -17.991 6.658 1.00 48.58 180 LYS A N 1
ATOM 1337 C CA . LYS A 1 181 ? 42.058 -17.187 5.431 1.00 46.87 180 LYS A CA 1
ATOM 1338 C C . LYS A 1 181 ? 41.130 -15.958 5.578 1.00 44.08 180 LYS A C 1
ATOM 1339 O O . LYS A 1 181 ? 41.148 -15.076 4.720 1.00 43.38 180 LYS A O 1
ATOM 1345 N N . ASP A 1 182 ? 40.339 -15.913 6.658 1.00 40.51 181 ASP A N 1
ATOM 1346 C CA . ASP A 1 182 ? 39.347 -14.850 6.900 1.00 37.11 181 ASP A CA 1
ATOM 1347 C C . ASP A 1 182 ? 39.529 -14.327 8.309 1.00 33.46 181 ASP A C 1
ATOM 1348 O O . ASP A 1 182 ? 40.029 -15.037 9.162 1.00 32.43 181 ASP A O 1
ATOM 1353 N N . ILE A 1 183 ? 39.063 -13.105 8.550 1.00 29.93 182 ILE A N 1
ATOM 1354 C CA . ILE A 1 183 ? 39.022 -12.541 9.894 1.00 26.14 182 ILE A CA 1
ATOM 1355 C C . ILE A 1 183 ? 37.666 -12.648 10.513 1.00 26.46 182 ILE A C 1
ATOM 1356 O O . ILE A 1 183 ? 36.639 -12.812 9.841 1.00 25.41 182 ILE A O 1
ATOM 1361 N N . ASP A 1 184 ? 37.623 -12.539 11.818 1.00 25.91 183 ASP A N 1
ATOM 1362 C CA . ASP A 1 184 ? 36.342 -12.537 12.489 1.00 27.97 183 ASP A CA 1
ATOM 1363 C C . ASP A 1 184 ? 35.642 -11.224 12.250 1.00 27.23 183 ASP A C 1
ATOM 1364 O O . ASP A 1 184 ? 36.301 -10.170 12.248 1.00 25.82 183 ASP A O 1
ATOM 1369 N N . THR A 1 185 ? 34.312 -11.258 12.168 1.00 27.33 184 THR A N 1
ATOM 1370 C CA . THR A 1 185 ? 33.621 -10.020 11.909 1.00 27.94 184 THR A CA 1
ATOM 1371 C C . THR A 1 185 ? 33.797 -8.933 12.943 1.00 27.29 184 THR A C 1
ATOM 1372 O O . THR A 1 185 ? 33.909 -7.799 12.542 1.00 25.13 184 THR A O 1
ATOM 1376 N N . ASP A 1 186 ? 33.861 -9.255 14.239 1.00 26.89 185 ASP A N 1
ATOM 1377 C CA . ASP A 1 186 ? 34.109 -8.221 15.252 1.00 29.10 185 ASP A CA 1
ATOM 1378 C C . ASP A 1 186 ? 35.395 -7.449 15.046 1.00 27.82 185 ASP A C 1
ATOM 1379 O O . ASP A 1 186 ? 35.403 -6.229 15.288 1.00 27.45 185 ASP A O 1
ATOM 1384 N N . GLU A 1 187 ? 36.468 -8.122 14.612 1.00 26.30 186 GLU A N 1
ATOM 1385 C CA . GLU A 1 187 ? 37.727 -7.401 14.408 1.00 28.59 186 GLU A CA 1
ATOM 1386 C C . GLU A 1 187 ? 37.581 -6.569 13.122 1.00 26.08 186 GLU A C 1
ATOM 1387 O O . GLU A 1 187 ? 38.149 -5.494 13.026 1.00 26.09 186 GLU A O 1
ATOM 1393 N N . GLY A 1 188 ? 36.811 -7.056 12.148 1.00 24.88 187 GLY A N 1
ATOM 1394 C CA . GLY A 1 188 ? 36.737 -6.292 10.889 1.00 22.76 187 GLY A CA 1
ATOM 1395 C C . GLY A 1 188 ? 35.919 -5.039 11.192 1.00 21.84 187 GLY A C 1
ATOM 1396 O O . GLY A 1 188 ? 36.298 -3.953 10.765 1.00 21.11 187 GLY A O 1
ATOM 1397 N N . ILE A 1 189 ? 34.819 -5.179 11.947 1.00 20.71 188 ILE A 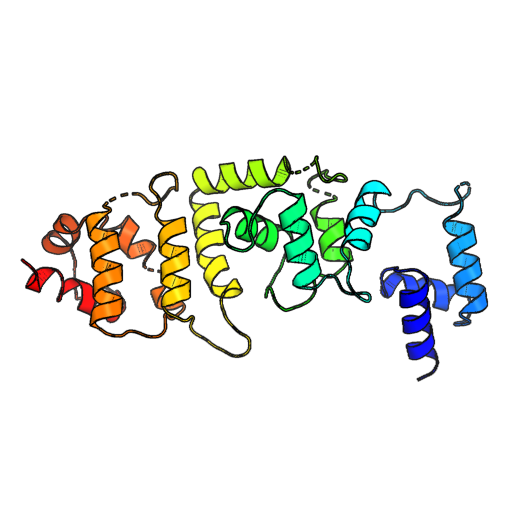N 1
ATOM 1398 C CA . ILE A 1 189 ? 33.986 -4.028 12.402 1.00 21.18 188 ILE A CA 1
ATOM 1399 C C . ILE A 1 189 ? 34.780 -3.006 13.211 1.00 22.08 188 ILE A C 1
ATOM 1400 O O . ILE A 1 189 ? 34.649 -1.795 12.979 1.00 18.65 188 ILE A O 1
ATOM 1405 N N . GLN A 1 190 ? 35.613 -3.492 14.142 1.00 22.13 189 GLN A N 1
ATOM 1406 C CA . GLN A 1 190 ? 36.520 -2.639 14.860 1.00 22.84 189 GLN A CA 1
ATOM 1407 C C . GLN A 1 190 ? 37.423 -1.773 13.933 1.00 22.42 189 GLN A C 1
ATOM 1408 O O . GLN A 1 190 ? 37.544 -0.569 14.116 1.00 21.65 189 GLN A O 1
ATOM 1414 N N . TYR A 1 191 ? 37.987 -2.381 12.903 1.00 21.85 190 TYR A N 1
ATOM 1415 C CA . TYR A 1 191 ? 38.818 -1.613 12.004 1.00 21.96 190 TYR A CA 1
ATOM 1416 C C . TYR A 1 191 ? 38.068 -0.742 11.016 1.00 20.68 190 TYR A C 1
ATOM 1417 O O . TYR A 1 191 ? 38.506 0.362 10.766 1.00 20.94 190 TYR A O 1
ATOM 1426 N N . TRP A 1 192 ? 36.987 -1.253 10.417 1.00 20.21 191 TRP A N 1
ATOM 1427 C CA . TRP A 1 192 ? 36.097 -0.385 9.621 1.00 19.26 191 TRP A CA 1
ATOM 1428 C C . TRP A 1 192 ? 35.685 0.940 10.324 1.00 18.53 191 TRP A C 1
ATOM 1429 O O . TRP A 1 192 ? 35.660 2.005 9.766 1.00 16.97 191 TRP A O 1
ATOM 1440 N N . LYS A 1 193 ? 35.380 0.837 11.595 1.00 18.18 192 LYS A N 1
ATOM 1441 C CA . LYS A 1 193 ? 35.007 1.994 12.420 1.00 16.94 192 LYS A CA 1
ATOM 1442 C C . LYS A 1 193 ? 36.172 3.030 12.444 1.00 18.46 192 LYS A C 1
ATOM 1443 O O . LYS A 1 193 ? 35.928 4.225 12.443 1.00 18.45 192 LYS A O 1
ATOM 1449 N N . LEU A 1 194 ? 37.413 2.575 12.386 1.00 18.31 193 LEU A N 1
ATOM 1450 C CA . LEU A 1 194 ? 38.569 3.494 12.397 1.00 19.89 193 LEU A CA 1
ATOM 1451 C C . LEU A 1 194 ? 38.812 4.014 11.003 1.00 19.06 193 LEU A C 1
ATOM 1452 O O . LEU A 1 194 ? 39.011 5.204 10.786 1.00 19.76 193 LEU A O 1
ATOM 1457 N N . PHE A 1 195 ? 38.818 3.104 10.049 1.00 16.95 194 PHE A N 1
ATOM 1458 C CA . PHE A 1 195 ? 39.184 3.496 8.683 1.00 18.35 194 PHE A CA 1
ATOM 1459 C C . PHE A 1 195 ? 38.188 4.414 8.027 1.00 18.58 194 PHE A C 1
ATOM 1460 O O . PHE A 1 195 ? 38.611 5.259 7.225 1.00 19.14 194 PHE A O 1
ATOM 1468 N N . PHE A 1 196 ? 36.883 4.284 8.366 1.00 19.00 195 PHE A N 1
ATOM 1469 C CA . PHE A 1 196 ? 35.849 5.041 7.633 1.00 19.64 195 PHE A CA 1
ATOM 1470 C C . PHE A 1 196 ? 35.382 6.293 8.422 1.00 20.98 195 PHE A C 1
ATOM 1471 O O . PHE A 1 196 ? 34.264 6.803 8.261 1.00 20.69 195 PHE A O 1
ATOM 1479 N N . GLN A 1 197 ? 36.289 6.825 9.227 1.00 21.02 196 GLN A N 1
ATOM 1480 C CA . GLN A 1 197 ? 36.085 8.112 9.843 1.00 20.51 196 GLN A CA 1
ATOM 1481 C C . GLN A 1 197 ? 36.337 9.185 8.772 1.00 21.84 196 GLN A C 1
ATOM 1482 O O . GLN A 1 197 ? 37.253 9.055 7.955 1.00 22.01 196 GLN A O 1
ATOM 1488 N N . PRO A 1 198 ? 35.516 10.235 8.758 1.00 22.75 197 PRO A N 1
ATOM 1489 C CA . PRO A 1 198 ? 35.563 11.196 7.644 1.00 23.59 197 PRO A CA 1
ATOM 1490 C C . PRO A 1 198 ? 36.867 12.047 7.510 1.00 23.42 197 PRO A C 1
ATOM 1491 O O . PRO A 1 198 ? 37.077 12.711 6.509 1.00 23.76 197 PRO A O 1
ATOM 1495 N N . GLU A 1 199 ? 37.745 11.984 8.483 1.00 21.83 198 GLU A N 1
ATOM 1496 C CA . GLU A 1 199 ? 39.057 12.643 8.374 1.00 24.17 198 GLU A CA 1
ATOM 1497 C C . GLU A 1 199 ? 40.005 11.888 7.423 1.00 22.88 198 GLU A C 1
ATOM 1498 O O . GLU A 1 199 ? 41.092 12.367 7.128 1.00 22.32 198 GLU A O 1
ATOM 1504 N N . TYR A 1 200 ? 39.632 10.661 7.041 1.00 22.87 199 TYR A N 1
ATOM 1505 C CA . TYR A 1 200 ? 40.454 9.804 6.136 1.00 22.18 199 TYR A CA 1
ATOM 1506 C C . TYR A 1 200 ? 39.915 9.958 4.742 1.00 23.00 199 TYR A C 1
ATOM 1507 O O . TYR A 1 200 ? 38.835 10.523 4.565 1.00 22.22 199 TYR A O 1
ATOM 1516 N N . PRO A 1 201 ? 40.716 9.568 3.728 1.00 24.03 200 PRO A N 1
ATOM 1517 C CA . PRO A 1 201 ? 40.334 9.945 2.360 1.00 26.33 200 PRO A CA 1
ATOM 1518 C C . PRO A 1 201 ? 39.041 9.320 1.780 1.00 27.89 200 PRO A C 1
ATOM 1519 O O . PRO A 1 201 ? 38.556 9.805 0.743 1.00 31.34 200 PRO A O 1
ATOM 1523 N N . VAL A 1 202 ? 38.503 8.245 2.345 1.00 28.01 201 VAL A N 1
ATOM 1524 C CA . VAL A 1 202 ? 37.246 7.703 1.830 1.00 28.52 201 VAL A CA 1
ATOM 1525 C C . VAL A 1 202 ? 36.084 8.203 2.721 1.00 28.58 201 VAL A C 1
ATOM 1526 O O . VAL A 1 202 ? 35.819 7.687 3.781 1.00 29.80 201 VAL A O 1
ATOM 1530 N N . ARG A 1 203 ? 35.409 9.243 2.248 1.00 28.25 202 ARG A N 1
ATOM 1531 C CA . ARG A 1 203 ? 34.261 9.863 2.950 1.00 27.87 202 ARG A CA 1
ATOM 1532 C C . ARG A 1 203 ? 32.915 9.248 2.540 1.00 27.08 202 ARG A C 1
ATOM 1533 O O . ARG A 1 203 ? 32.606 9.145 1.375 1.00 26.08 202 ARG A O 1
ATOM 1549 N N . GLU A 1 205 ? 28.594 8.272 4.051 1.00 22.42 204 GLU A N 1
ATOM 1550 C CA . GLU A 1 205 ? 27.527 8.671 4.940 1.00 22.31 204 GLU A CA 1
ATOM 1551 C C . GLU A 1 205 ? 27.477 7.772 6.223 1.00 20.52 204 GLU A C 1
ATOM 1552 O O . GLU A 1 205 ? 27.601 6.547 6.149 1.00 19.61 204 GLU A O 1
ATOM 1558 N N . PRO A 1 206 ? 27.287 8.384 7.406 1.00 20.85 205 PRO A N 1
ATOM 1559 C CA . PRO A 1 206 ? 27.340 7.564 8.620 1.00 20.54 205 PRO A CA 1
ATOM 1560 C C . PRO A 1 206 ? 26.171 6.586 8.719 1.00 21.21 205 PRO A C 1
ATOM 1561 O O . PRO A 1 206 ? 26.298 5.507 9.298 1.00 24.12 205 PRO A O 1
ATOM 1565 N N . ASP A 1 207 ? 25.042 6.937 8.130 1.00 18.75 206 ASP A N 1
ATOM 1566 C CA . ASP A 1 207 ? 23.872 6.060 8.148 1.00 22.30 206 ASP A CA 1
ATOM 1567 C C . ASP A 1 207 ? 24.194 4.812 7.349 1.00 20.83 206 ASP A C 1
ATOM 1568 O O . ASP A 1 207 ? 23.685 3.757 7.627 1.00 20.63 206 ASP A O 1
ATOM 1573 N N . LEU A 1 208 ? 25.012 4.942 6.290 1.00 20.30 207 LEU A N 1
ATOM 1574 C CA . LEU A 1 208 ? 25.302 3.765 5.488 1.00 19.40 207 LEU A CA 1
ATOM 1575 C C . LEU A 1 208 ? 26.210 2.808 6.239 1.00 19.90 207 LEU A C 1
ATOM 1576 O O . LEU A 1 208 ? 25.987 1.564 6.299 1.00 19.27 207 LEU A O 1
ATOM 1581 N N . LEU A 1 209 ? 27.262 3.357 6.780 1.00 18.58 208 LEU A N 1
ATOM 1582 C CA . LEU A 1 209 ? 28.115 2.564 7.700 1.00 21.58 208 LEU A CA 1
ATOM 1583 C C . LEU A 1 209 ? 27.352 1.839 8.784 1.00 21.42 208 LEU A C 1
ATOM 1584 O O . LEU A 1 209 ? 27.579 0.661 8.981 1.00 22.61 208 LEU A O 1
ATOM 1589 N N . GLU A 1 210 ? 26.488 2.532 9.506 1.00 22.70 209 GLU A N 1
ATOM 1590 C CA . GLU A 1 210 ? 25.659 1.909 10.566 1.00 24.02 209 GLU A CA 1
ATOM 1591 C C . GLU A 1 210 ? 24.738 0.787 9.982 1.00 23.83 209 GLU A C 1
ATOM 1592 O O . GLU A 1 210 ? 24.605 -0.326 10.549 1.00 24.18 209 GLU A O 1
ATOM 1598 N N . ALA A 1 211 ? 24.153 1.058 8.819 1.00 21.95 210 ALA A N 1
ATOM 1599 C CA . ALA A 1 211 ? 23.370 0.016 8.115 1.00 20.85 210 ALA A CA 1
ATOM 1600 C C . ALA A 1 211 ? 24.218 -1.192 7.784 1.00 18.61 210 ALA A C 1
ATOM 1601 O O . ALA A 1 211 ? 23.735 -2.328 7.852 1.00 19.31 210 ALA A O 1
ATOM 1603 N N . TRP A 1 212 ? 25.482 -1.000 7.393 1.00 19.02 211 TRP A N 1
ATOM 1604 C CA . TRP A 1 212 ? 26.336 -2.161 7.072 1.00 18.64 211 TRP A CA 1
ATOM 1605 C C . TRP A 1 212 ? 26.604 -3.019 8.328 1.00 21.20 211 TRP A C 1
ATOM 1606 O O . TRP A 1 212 ? 26.535 -4.255 8.309 1.00 19.56 211 TRP A O 1
ATOM 1617 N N . PHE A 1 213 ? 26.939 -2.362 9.439 1.00 20.78 212 PHE A N 1
ATOM 1618 C CA . PHE A 1 213 ? 27.222 -3.107 10.689 1.00 20.64 212 PHE A CA 1
ATOM 1619 C C . PHE A 1 213 ? 25.985 -3.889 11.163 1.00 21.50 212 PHE A C 1
ATOM 1620 O O . PHE A 1 213 ? 26.073 -5.061 11.534 1.00 19.72 212 PHE A O 1
ATOM 1628 N N . ARG A 1 214 ? 24.827 -3.236 11.115 1.00 21.98 213 ARG A N 1
ATOM 1629 C CA . ARG A 1 214 ? 23.562 -3.861 11.440 1.00 23.91 213 ARG A CA 1
ATOM 1630 C C . ARG A 1 214 ? 23.220 -5.042 10.523 1.00 23.49 213 ARG A C 1
ATOM 1631 O O . ARG A 1 214 ? 22.754 -6.068 11.001 1.00 24.24 213 ARG A O 1
ATOM 1639 N N . PHE A 1 215 ? 23.501 -4.925 9.221 1.00 23.02 214 PHE A N 1
ATOM 1640 C CA . PHE A 1 215 ? 23.261 -6.010 8.296 1.00 21.84 214 PHE A CA 1
ATOM 1641 C C . PHE A 1 215 ? 24.162 -7.230 8.700 1.00 24.12 214 PHE A C 1
ATOM 1642 O O . PHE A 1 215 ? 23.683 -8.359 8.797 1.00 21.97 214 PHE A O 1
ATOM 1650 N N . LEU A 1 216 ? 25.458 -7.014 8.872 1.00 23.93 215 LEU A N 1
ATOM 1651 C CA . LEU A 1 216 ? 26.380 -8.119 9.168 1.00 26.22 215 LEU A CA 1
ATOM 1652 C C . LEU A 1 216 ? 25.931 -8.852 10.452 1.00 28.10 215 LEU A C 1
ATOM 1653 O O . LEU A 1 216 ? 25.975 -10.093 10.505 1.00 29.35 215 LEU A O 1
ATOM 1658 N N . ARG A 1 217 ? 25.495 -8.104 11.461 1.00 29.92 216 ARG A N 1
ATOM 1659 C CA . ARG A 1 217 ? 25.006 -8.685 12.728 1.00 31.82 216 ARG A CA 1
ATOM 1660 C C . ARG A 1 217 ? 23.660 -9.429 12.526 1.00 33.18 216 ARG A C 1
ATOM 1661 O O . ARG A 1 217 ? 23.516 -10.569 12.954 1.00 32.37 216 ARG A O 1
ATOM 1669 N N . ASP A 1 218 ? 22.719 -8.799 11.832 1.00 33.41 217 ASP A N 1
ATOM 1670 C CA . ASP A 1 218 ? 21.440 -9.447 11.527 1.00 35.33 217 ASP A CA 1
ATOM 1671 C C . ASP A 1 218 ? 21.653 -10.769 10.820 1.00 36.04 217 ASP A C 1
ATOM 1672 O O . ASP A 1 218 ? 21.042 -11.777 11.206 1.00 35.84 217 ASP A O 1
ATOM 1677 N N . GLU A 1 219 ? 22.493 -10.774 9.785 1.00 35.98 218 GLU A N 1
ATOM 1678 C CA . GLU A 1 219 ? 22.743 -11.968 8.986 1.00 37.98 218 GLU A CA 1
ATOM 1679 C C . GLU A 1 219 ? 23.595 -12.996 9.710 1.00 37.92 218 GLU A C 1
ATOM 1680 O O . GLU A 1 219 ? 23.702 -14.141 9.256 1.00 38.88 218 GLU A O 1
ATOM 1686 N N . GLY A 1 220 ? 24.181 -12.583 10.823 1.00 37.55 219 GLY A N 1
ATOM 1687 C CA . GLY A 1 220 ? 25.035 -13.424 11.648 1.00 37.87 219 GLY A CA 1
ATOM 1688 C C . GLY A 1 220 ? 26.285 -13.850 10.900 1.00 38.36 219 GLY A C 1
ATOM 1689 O O . GLY A 1 220 ? 26.692 -15.008 10.999 1.00 38.56 219 GLY A O 1
ATOM 1690 N N . LYS A 1 221 ? 26.873 -12.931 10.117 1.00 35.47 220 LYS A N 1
ATOM 1691 C CA . LYS A 1 221 ? 28.075 -13.233 9.359 1.00 34.83 220 LYS A CA 1
ATOM 1692 C C . LYS A 1 221 ? 29.235 -13.241 10.366 1.00 33.44 220 LYS A C 1
ATOM 1693 O O . LYS A 1 221 ? 29.408 -12.282 11.122 1.00 34.11 220 LYS A O 1
ATOM 1699 N N . THR A 1 222 ? 29.995 -14.324 10.382 1.00 31.56 221 THR A N 1
ATOM 1700 C CA . THR A 1 222 ? 30.991 -14.572 11.424 1.00 30.77 221 THR A CA 1
ATOM 1701 C C . THR A 1 222 ? 32.399 -14.239 10.930 1.00 28.73 221 THR A C 1
ATOM 1702 O O . THR A 1 222 ? 33.280 -13.993 11.733 1.00 28.57 221 THR A O 1
ATOM 1706 N N . THR A 1 223 ? 32.633 -14.289 9.615 1.00 25.55 222 THR A N 1
ATOM 1707 C CA . THR A 1 223 ? 33.981 -14.016 9.094 1.00 25.85 222 THR A CA 1
ATOM 1708 C C . THR A 1 223 ? 33.923 -13.119 7.844 1.00 25.64 222 THR A C 1
ATOM 1709 O O . THR A 1 223 ? 32.897 -13.026 7.177 1.00 25.55 222 THR A O 1
ATOM 1713 N N . ILE A 1 224 ? 35.047 -12.495 7.528 1.00 24.67 223 ILE A N 1
ATOM 1714 C CA . ILE A 1 224 ? 35.145 -11.635 6.372 1.00 23.28 223 ILE A CA 1
ATOM 1715 C C . ILE A 1 224 ? 36.368 -12.142 5.640 1.00 24.32 223 ILE A C 1
ATOM 1716 O O . ILE A 1 224 ? 37.418 -12.319 6.254 1.00 24.17 223 ILE A O 1
ATOM 1721 N N . SER A 1 225 ? 36.203 -12.354 4.342 1.00 23.82 224 SER A N 1
ATOM 1722 C CA . SER A 1 225 ? 37.229 -12.789 3.451 1.00 26.35 224 SER A CA 1
ATOM 1723 C C . SER A 1 225 ? 38.040 -11.632 2.910 1.00 26.54 224 SER A C 1
ATOM 1724 O O . SER A 1 225 ? 37.603 -10.483 2.968 1.00 26.28 224 SER A O 1
ATOM 1727 N N . LYS A 1 226 ? 39.189 -11.931 2.331 1.00 27.91 225 LYS A N 1
ATOM 1728 C CA . LYS A 1 226 ? 40.039 -10.879 1.751 1.00 29.46 225 LYS A CA 1
ATOM 1729 C C . LYS A 1 226 ? 39.360 -10.155 0.575 1.00 29.76 225 LYS A C 1
ATOM 1730 O O . LYS A 1 226 ? 39.402 -8.939 0.502 1.00 29.28 225 LYS A O 1
ATOM 1736 N N . ASP A 1 227 ? 38.735 -10.892 -0.335 1.00 30.61 226 ASP A N 1
ATOM 1737 C CA . ASP A 1 227 ? 37.839 -10.262 -1.347 1.00 30.75 226 ASP A CA 1
ATOM 1738 C C . ASP A 1 227 ? 36.798 -9.265 -0.811 1.00 28.99 226 ASP A C 1
ATOM 1739 O O . ASP A 1 227 ? 36.676 -8.157 -1.295 1.00 29.35 226 ASP A O 1
ATOM 1744 N N . THR A 1 228 ? 36.011 -9.662 0.148 1.00 27.17 227 THR A N 1
ATOM 1745 C CA . THR A 1 228 ? 35.054 -8.743 0.736 1.00 25.29 227 THR A CA 1
ATOM 1746 C C . THR A 1 228 ? 35.699 -7.497 1.367 1.00 23.67 227 THR A C 1
ATOM 1747 O O . THR A 1 228 ? 35.210 -6.347 1.223 1.00 21.34 227 THR A O 1
ATOM 1751 N N . TRP A 1 229 ? 36.816 -7.717 2.038 1.00 21.88 228 TRP A N 1
ATOM 1752 C CA . TRP A 1 229 ? 37.457 -6.616 2.744 1.00 20.32 228 TRP A CA 1
ATOM 1753 C C . TRP A 1 229 ? 37.875 -5.605 1.706 1.00 20.30 228 TRP A C 1
ATOM 1754 O O . TRP A 1 229 ? 37.659 -4.380 1.847 1.00 19.27 228 TRP A O 1
ATOM 1765 N N . ARG A 1 230 ? 38.492 -6.115 0.629 1.00 22.06 229 ARG A N 1
ATOM 1766 C CA . ARG A 1 230 ? 39.002 -5.216 -0.384 1.00 24.34 229 ARG A CA 1
ATOM 1767 C C . ARG A 1 230 ? 37.894 -4.531 -1.178 1.00 24.98 229 ARG A C 1
ATOM 1768 O O . ARG A 1 230 ? 37.988 -3.327 -1.456 1.00 24.18 229 ARG A O 1
ATOM 1784 N N . LEU A 1 232 ? 34.797 -3.867 -0.277 1.00 22.26 231 LEU A N 1
ATOM 1785 C CA . LEU A 1 232 ? 34.037 -2.893 0.502 1.00 22.41 231 LEU A CA 1
ATOM 1786 C C . LEU A 1 232 ? 34.591 -1.489 0.406 1.00 22.34 231 LEU A C 1
ATOM 1787 O O . LEU A 1 232 ? 33.804 -0.551 0.341 1.00 22.68 231 LEU A O 1
ATOM 1792 N N . LEU A 1 233 ? 35.912 -1.337 0.352 1.00 21.44 232 LEU A N 1
ATOM 1793 C CA . LEU A 1 233 ? 36.509 -0.009 0.177 1.00 22.19 232 LEU A CA 1
ATOM 1794 C C . LEU A 1 233 ? 36.101 0.556 -1.182 1.00 22.42 232 LEU A C 1
ATOM 1795 O O . LEU A 1 233 ? 35.701 1.698 -1.328 1.00 22.57 232 LEU A O 1
ATOM 1800 N N . LEU A 1 23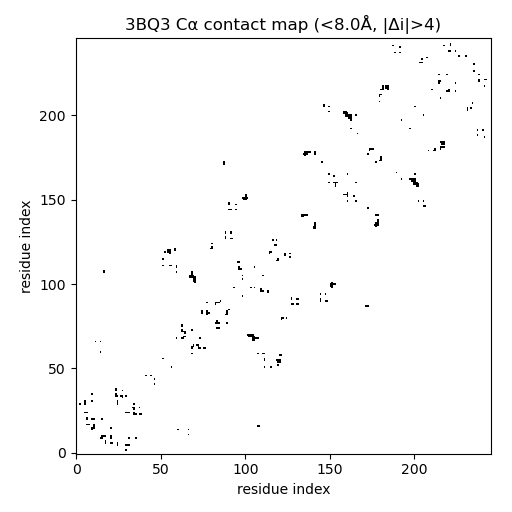4 ? 36.120 -0.295 -2.183 1.00 21.66 233 LEU A N 1
ATOM 1801 C CA . LEU A 1 234 ? 35.718 0.207 -3.483 1.00 22.30 233 LEU A CA 1
ATOM 1802 C C . LEU A 1 234 ? 34.212 0.546 -3.542 1.00 20.06 233 LEU A C 1
ATOM 1803 O O . LEU A 1 234 ? 33.892 1.569 -4.122 1.00 20.79 233 LEU A O 1
ATOM 1808 N N . PHE A 1 235 ? 33.334 -0.285 -2.920 1.00 18.62 234 PHE A N 1
ATOM 1809 C CA . PHE A 1 235 ? 31.885 -0.078 -2.868 1.00 19.58 234 PHE A CA 1
ATOM 1810 C C . PHE A 1 235 ? 31.542 1.277 -2.193 1.00 21.19 234 PHE A C 1
ATOM 1811 O O . PHE A 1 235 ? 30.697 2.027 -2.714 1.00 20.04 234 PHE A O 1
ATOM 1819 N N . PHE A 1 236 ? 32.166 1.557 -1.026 1.00 21.27 235 PHE A N 1
ATOM 1820 C CA . PHE A 1 236 ? 31.908 2.837 -0.324 1.00 22.82 235 PHE A CA 1
ATOM 1821 C C . PHE A 1 236 ? 32.405 4.081 -1.092 1.00 23.51 235 PHE A C 1
ATOM 1822 O O . PHE A 1 236 ? 31.756 5.129 -1.036 1.00 24.37 235 PHE A O 1
ATOM 1830 N N . LYS A 1 237 ? 33.527 3.980 -1.802 1.00 23.07 236 LYS A N 1
ATOM 1831 C CA . LYS A 1 237 ? 33.978 5.079 -2.653 1.00 24.02 236 LYS A CA 1
ATOM 1832 C C . LYS A 1 237 ? 33.006 5.326 -3.871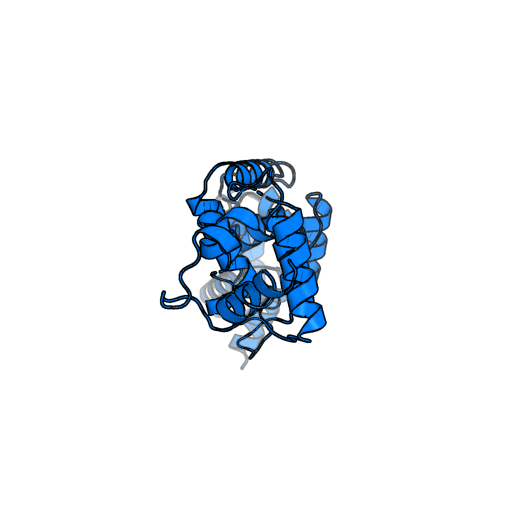 1.00 23.88 236 LYS A C 1
ATOM 1833 O O . LYS A 1 237 ? 32.712 6.474 -4.257 1.00 25.31 236 LYS A O 1
ATOM 1839 N N . ARG A 1 238 ? 32.487 4.254 -4.458 1.00 21.99 237 ARG A N 1
ATOM 1840 C CA . ARG A 1 238 ? 31.467 4.315 -5.519 1.00 21.00 237 ARG A CA 1
ATOM 1841 C C . ARG A 1 238 ? 30.069 4.769 -5.099 1.00 22.28 237 ARG A C 1
ATOM 1842 O O . ARG A 1 238 ? 29.369 5.514 -5.845 1.00 23.00 237 ARG A O 1
ATOM 1850 N N . TYR A 1 239 ? 29.590 4.262 -3.969 1.00 21.73 238 TYR A N 1
ATOM 1851 C CA . TYR A 1 239 ? 28.228 4.525 -3.522 1.00 21.32 238 TYR A CA 1
ATOM 1852 C C . TYR A 1 239 ? 28.292 4.919 -2.047 1.00 20.70 238 TYR A C 1
ATOM 1853 O O . TYR A 1 239 ? 27.961 4.126 -1.193 1.00 20.22 238 TYR A O 1
ATOM 1862 N N . PRO A 1 240 ? 28.633 6.173 -1.781 1.00 22.21 239 PRO A N 1
ATOM 1863 C CA . PRO A 1 240 ? 28.835 6.683 -0.405 1.00 21.32 239 PRO A CA 1
ATOM 1864 C C . PRO A 1 240 ? 27.585 6.967 0.411 1.00 20.09 239 PRO A C 1
ATOM 1865 O O . PRO A 1 240 ? 27.737 7.332 1.574 1.00 20.13 239 PRO A O 1
ATOM 1869 N N . THR A 1 241 ? 26.399 6.848 -0.159 1.00 19.60 240 THR A N 1
ATOM 1870 C CA . THR A 1 241 ? 25.132 7.065 0.584 1.00 20.72 240 THR A CA 1
ATOM 1871 C C . THR A 1 241 ? 24.148 5.945 0.256 1.00 20.73 240 THR A C 1
ATOM 1872 O O . THR A 1 241 ? 24.226 5.329 -0.824 1.00 21.06 240 THR A O 1
ATOM 1876 N N . ILE A 1 242 ? 23.219 5.683 1.171 1.00 21.60 241 ILE A N 1
ATOM 1877 C CA . ILE A 1 242 ? 22.125 4.754 0.968 1.00 22.94 241 ILE A CA 1
ATOM 1878 C C . ILE A 1 242 ? 21.276 5.127 -0.265 1.00 23.43 241 ILE A C 1
ATOM 1879 O O . ILE A 1 242 ? 20.941 4.253 -1.081 1.00 21.89 241 ILE A O 1
ATOM 1884 N N . GLN A 1 243 ? 20.929 6.418 -0.398 1.00 24.54 242 GLN A N 1
ATOM 1885 C CA . GLN A 1 243 ? 20.193 6.854 -1.614 1.00 25.84 242 GLN A CA 1
ATOM 1886 C C . GLN A 1 243 ? 20.959 6.642 -2.908 1.00 24.46 242 GLN A C 1
ATOM 1887 O O . GLN A 1 243 ? 20.349 6.326 -3.933 1.00 26.45 242 GLN A O 1
ATOM 1893 N N . LYS A 1 244 ? 22.276 6.750 -2.893 1.00 24.31 243 LYS A N 1
ATOM 1894 C CA . LYS A 1 244 ? 23.034 6.458 -4.123 1.00 22.42 243 LYS A CA 1
ATOM 1895 C C . LYS A 1 244 ? 23.036 4.959 -4.431 1.00 23.19 243 LYS A C 1
ATOM 1896 O O . LYS A 1 244 ? 22.999 4.590 -5.618 1.00 24.07 243 LYS A O 1
ATOM 1902 N N . ILE A 1 245 ? 22.987 4.116 -3.389 1.00 22.56 244 ILE A N 1
ATOM 1903 C CA . ILE A 1 245 ? 22.897 2.654 -3.590 1.00 21.88 244 ILE A CA 1
ATOM 1904 C C . ILE A 1 245 ? 21.519 2.347 -4.193 1.00 22.38 244 ILE A C 1
ATOM 1905 O O . ILE A 1 245 ? 21.390 1.731 -5.263 1.00 21.89 244 ILE A O 1
ATOM 1910 N N . ILE A 1 246 ? 20.483 2.787 -3.510 1.00 21.74 245 ILE A N 1
ATOM 1911 C CA . ILE A 1 246 ? 19.106 2.470 -3.949 1.00 24.39 245 ILE A CA 1
ATOM 1912 C C . ILE A 1 246 ? 18.926 2.935 -5.362 1.00 25.97 245 ILE A C 1
ATOM 1913 O O . ILE A 1 246 ? 18.346 2.234 -6.178 1.00 27.53 245 ILE A O 1
ATOM 1918 N N . SER A 1 247 ? 19.429 4.131 -5.634 1.00 25.70 246 SER A N 1
ATOM 1919 C CA . SER A 1 247 ? 19.311 4.754 -6.964 1.00 27.67 246 SER A CA 1
ATOM 1920 C C . SER A 1 247 ? 20.099 4.073 -8.089 1.00 26.93 246 SER A C 1
ATOM 1921 O O . SER A 1 247 ? 19.550 3.795 -9.170 1.00 28.22 246 SER A O 1
ATOM 1924 N N . ASP A 1 248 ? 21.374 3.795 -7.858 1.00 23.86 247 ASP A N 1
ATOM 1925 C CA . ASP A 1 248 ? 22.313 3.477 -8.926 1.00 25.55 247 ASP A CA 1
ATOM 1926 C C . ASP A 1 248 ? 22.934 2.041 -8.958 1.00 24.29 247 ASP A C 1
ATOM 1927 O O . ASP A 1 248 ? 23.627 1.684 -9.946 1.00 24.05 247 ASP A O 1
ATOM 1932 N N . TYR A 1 249 ? 22.749 1.279 -7.893 1.00 24.61 248 TYR A N 1
ATOM 1933 C CA . TYR A 1 249 ? 23.518 0.027 -7.700 1.00 24.50 248 TYR A CA 1
ATOM 1934 C C . TYR A 1 249 ? 23.054 -0.972 -8.723 1.00 26.76 248 TYR A C 1
ATOM 1935 O O . TYR A 1 249 ? 21.864 -1.104 -8.920 1.00 26.13 248 TYR A O 1
ATOM 1944 N N . ASP A 1 250 ? 24.018 -1.653 -9.338 1.00 26.66 249 ASP A N 1
ATOM 1945 C CA . ASP A 1 250 ? 23.839 -2.647 -10.410 1.00 29.12 249 ASP A CA 1
ATOM 1946 C C . ASP A 1 250 ? 24.140 -4.012 -9.833 1.00 27.50 249 ASP A C 1
ATOM 1947 O O . ASP A 1 250 ? 25.296 -4.325 -9.610 1.00 26.72 249 ASP A O 1
ATOM 1952 N N . GLU A 1 251 ? 23.110 -4.804 -9.596 1.00 29.04 250 GLU A N 1
ATOM 1953 C CA . GLU A 1 251 ? 23.255 -6.143 -9.024 1.00 31.52 250 GLU A CA 1
ATOM 1954 C C . GLU A 1 251 ? 23.821 -7.201 -9.995 1.00 31.05 250 GLU A C 1
ATOM 1955 O O . GLU A 1 251 ? 24.140 -8.334 -9.595 1.00 31.05 250 GLU A O 1
ATOM 1961 N N . THR A 1 252 ? 24.005 -6.808 -11.252 1.00 29.61 251 THR A N 1
ATOM 1962 C CA . THR A 1 252 ? 24.677 -7.675 -12.229 1.00 30.38 251 THR A CA 1
ATOM 1963 C C . THR A 1 252 ? 26.136 -7.293 -12.491 1.00 29.88 251 THR A C 1
ATOM 1964 O O . THR A 1 252 ? 26.767 -7.865 -13.372 1.00 29.47 251 THR A O 1
ATOM 1968 N N . ALA A 1 253 ? 26.670 -6.362 -11.691 1.00 28.98 252 ALA A N 1
ATOM 1969 C CA . ALA A 1 253 ? 28.092 -5.980 -11.691 1.00 28.80 252 ALA A CA 1
ATOM 1970 C C . ALA A 1 253 ? 28.885 -7.035 -10.957 1.00 28.90 252 ALA A C 1
ATOM 1971 O O . ALA A 1 253 ? 28.322 -7.993 -10.532 1.00 28.92 252 ALA A O 1
ATOM 1973 N N . ALA A 1 254 ? 30.186 -6.837 -10.781 1.00 27.97 253 ALA A N 1
ATOM 1974 C CA . ALA A 1 254 ? 31.050 -7.842 -10.249 1.00 28.62 253 ALA A CA 1
ATOM 1975 C C . ALA A 1 254 ? 31.194 -7.809 -8.750 1.00 27.48 253 ALA A C 1
ATOM 1976 O O . ALA A 1 254 ? 32.164 -8.350 -8.213 1.00 29.12 253 ALA A O 1
ATOM 1978 N N . TRP A 1 255 ? 30.236 -7.207 -8.054 1.00 27.75 254 TRP A N 1
ATOM 1979 C CA . TRP A 1 255 ? 30.260 -7.249 -6.593 1.00 25.61 254 TRP A CA 1
ATOM 1980 C C . TRP A 1 255 ? 30.069 -8.615 -5.966 1.00 26.99 254 TRP A C 1
ATOM 1981 O O . TRP A 1 255 ? 29.274 -9.420 -6.459 1.00 27.61 254 TRP A O 1
ATOM 1992 N N . PRO A 1 256 ? 30.751 -8.872 -4.835 1.00 26.58 255 PRO A N 1
ATOM 1993 C CA . PRO A 1 256 ? 30.573 -10.088 -4.040 1.00 26.70 255 PRO A CA 1
ATOM 1994 C C . PRO A 1 256 ? 29.117 -10.229 -3.677 1.00 26.86 255 PRO A C 1
ATOM 1995 O O . PRO A 1 256 ? 28.382 -9.228 -3.537 1.00 25.45 255 PRO A O 1
ATOM 1999 N N . PHE A 1 257 ? 28.714 -11.466 -3.435 1.00 25.34 256 PHE A N 1
ATOM 2000 C CA . PHE A 1 257 ? 27.378 -11.769 -3.041 1.00 24.04 256 PHE A CA 1
ATOM 2001 C C . PHE A 1 257 ? 26.914 -11.013 -1.789 1.00 23.14 256 PHE A C 1
ATOM 2002 O O . PHE A 1 257 ? 25.768 -10.558 -1.708 1.00 23.16 256 PHE A O 1
ATOM 2010 N N . ILE A 1 258 ? 27.772 -10.913 -0.792 1.00 20.87 257 ILE A N 1
ATOM 2011 C CA . ILE A 1 258 ? 27.357 -10.277 0.434 1.00 21.79 257 ILE A CA 1
ATOM 2012 C C . ILE A 1 258 ? 26.981 -8.783 0.224 1.00 21.09 257 ILE A C 1
ATOM 2013 O O . ILE A 1 258 ? 26.124 -8.253 0.951 1.00 21.32 257 ILE A O 1
ATOM 2018 N N . ILE A 1 259 ? 27.564 -8.165 -0.794 1.00 20.90 258 ILE A N 1
ATOM 2019 C CA . ILE A 1 259 ? 27.242 -6.744 -1.118 1.00 21.90 258 ILE A CA 1
ATOM 2020 C C . ILE A 1 259 ? 25.891 -6.741 -1.830 1.00 23.33 258 ILE A C 1
ATOM 2021 O O . ILE A 1 259 ? 25.046 -5.886 -1.493 1.00 19.91 258 ILE A O 1
ATOM 2026 N N . ASP A 1 260 ? 25.652 -7.712 -2.729 1.00 22.24 259 ASP A N 1
ATOM 2027 C CA . ASP A 1 260 ? 24.325 -7.841 -3.323 1.00 23.45 259 ASP A CA 1
ATOM 2028 C C . ASP A 1 260 ? 23.243 -8.034 -2.276 1.00 22.89 259 ASP A C 1
ATOM 2029 O O . ASP A 1 260 ? 22.194 -7.448 -2.396 1.00 22.49 259 ASP A O 1
ATOM 2034 N N . GLU A 1 261 ? 23.504 -8.853 -1.255 1.00 21.34 260 GLU A N 1
ATOM 2035 C CA . GLU A 1 261 ? 22.527 -9.175 -0.240 1.00 22.64 260 GLU A CA 1
ATOM 2036 C C . GLU A 1 261 ? 22.272 -7.910 0.603 1.00 22.35 260 GLU A C 1
ATOM 2037 O O . GLU A 1 261 ? 21.148 -7.587 0.964 1.00 21.89 260 GLU A O 1
ATOM 2043 N N . PHE A 1 262 ? 23.331 -7.131 0.781 1.00 21.32 261 PHE A N 1
ATOM 2044 C CA . PHE A 1 262 ? 23.241 -5.837 1.552 1.00 21.45 261 PHE A CA 1
ATOM 2045 C C . PHE A 1 262 ? 22.304 -4.896 0.810 1.00 21.82 261 PHE A C 1
ATOM 2046 O O . PHE A 1 262 ? 21.385 -4.341 1.396 1.00 21.44 261 PHE A O 1
ATOM 2054 N N . TYR A 1 263 ? 22.537 -4.712 -0.472 1.00 21.55 262 TYR A N 1
ATOM 2055 C CA . TYR A 1 263 ? 21.563 -4.001 -1.358 1.00 22.97 262 TYR A CA 1
ATOM 2056 C C . TYR A 1 263 ? 20.090 -4.416 -1.241 1.00 25.38 262 TYR A C 1
ATOM 2057 O O . TYR A 1 263 ? 19.205 -3.556 -1.185 1.00 23.69 262 TYR A O 1
ATOM 2066 N N . GLU A 1 264 ? 19.828 -5.720 -1.217 1.00 26.96 263 GLU A N 1
ATOM 2067 C CA . GLU A 1 264 ? 18.464 -6.257 -1.123 1.00 30.51 263 GLU A CA 1
ATOM 2068 C C . GLU A 1 264 ? 17.851 -5.910 0.192 1.00 31.72 263 GLU A C 1
ATOM 2069 O O . GLU A 1 264 ? 16.704 -5.569 0.325 1.00 32.17 263 GLU A O 1
ATOM 2075 N N A CYS A 1 265 ? 18.648 -5.992 1.225 0.50 32.04 264 CYS A N 1
ATOM 2076 N N B CYS A 1 265 ? 18.657 -6.019 1.210 0.50 31.84 264 CYS A N 1
ATOM 2077 C CA A CYS A 1 265 ? 18.222 -5.602 2.547 0.50 32.67 264 CYS A CA 1
ATOM 2078 C CA B CYS A 1 265 ? 18.311 -5.621 2.531 0.50 32.21 264 CYS A CA 1
ATOM 2079 C C A CYS A 1 265 ? 18.022 -4.071 2.643 0.50 32.09 264 CYS A C 1
ATOM 2080 C C B CYS A 1 265 ? 18.009 -4.092 2.567 0.50 31.87 264 CYS A C 1
ATOM 2081 O O A CYS A 1 265 ? 17.087 -3.626 3.285 0.50 32.72 264 CYS A O 1
ATOM 2082 O O B CYS A 1 265 ? 16.961 -3.674 3.049 0.50 32.59 264 CYS A O 1
ATOM 2087 N N . LEU A 1 266 ? 18.882 -3.241 2.029 1.00 31.64 265 LEU A N 1
ATOM 2088 C CA . LEU A 1 266 ? 18.592 -1.797 1.996 1.00 32.46 265 LEU A CA 1
ATOM 2089 C C . LEU A 1 266 ? 17.323 -1.524 1.213 1.00 34.81 265 LEU A C 1
ATOM 2090 O O . LEU A 1 266 ? 16.491 -0.720 1.643 1.00 34.47 265 LEU A O 1
ATOM 2095 N N . GLN A 1 267 ? 17.155 -2.167 0.063 1.00 38.13 266 GLN A N 1
ATOM 2096 C CA . GLN A 1 267 ? 15.936 -1.889 -0.686 1.00 42.87 266 GLN A CA 1
ATOM 2097 C C . GLN A 1 267 ? 14.649 -2.382 0.015 1.00 45.02 266 GLN A C 1
ATOM 2098 O O . GLN A 1 267 ? 13.607 -1.769 -0.131 1.00 45.32 266 GLN A O 1
ATOM 2104 N N . ASP A 1 268 ? 14.770 -3.428 0.829 1.00 48.01 267 ASP A N 1
ATOM 2105 C CA . ASP A 1 268 ? 13.675 -3.961 1.641 1.00 51.70 267 ASP A CA 1
ATOM 2106 C C . ASP A 1 268 ? 13.314 -3.044 2.806 1.00 53.27 267 ASP A C 1
ATOM 2107 O O . ASP A 1 268 ? 12.176 -3.077 3.305 1.00 53.54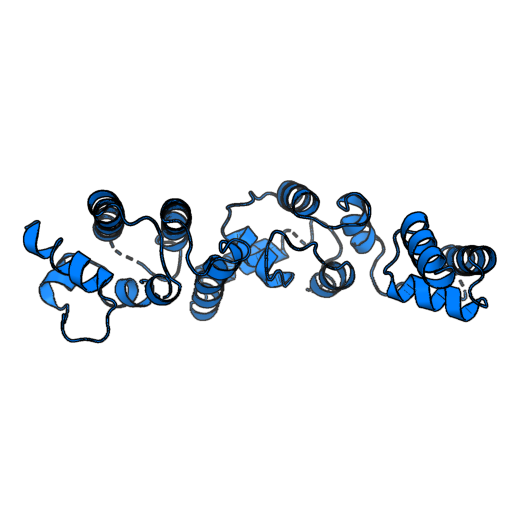 267 ASP A O 1
ATOM 2112 N N . GLN A 1 269 ? 14.302 -2.257 3.246 1.00 54.91 268 GLN A N 1
ATOM 2113 C CA . GLN A 1 269 ? 14.211 -1.440 4.445 1.00 56.72 268 GLN A CA 1
ATOM 2114 C C . GLN A 1 269 ? 13.685 -0.049 4.156 1.00 57.74 268 GLN A C 1
ATOM 2115 O O . GLN A 1 269 ? 13.838 0.858 4.974 1.00 58.25 268 GLN A O 1
ATOM 2121 N N . GLN A 1 270 ? 13.077 0.145 2.997 1.00 59.06 269 GLN A N 1
ATOM 2122 C CA . GLN A 1 270 ? 12.373 1.402 2.776 1.00 60.23 269 GLN A CA 1
ATOM 2123 C C . GLN A 1 270 ? 10.863 1.230 2.492 1.00 61.11 269 GLN A C 1
ATOM 2124 O O . GLN A 1 270 ? 10.179 2.197 2.110 1.00 61.85 269 GLN A O 1
#

Organism: Saccharomyces cerevisiae (strain ATCC 204508 / S288c) (NCBI:txid559292)